Protein AF-A0A7S0Q3L4-F1 (afdb_monomer)

pLDDT: mean 72.99, std 25.2, range [32.41, 98.19]

Radius of gyration: 62.33 Å; Cα contacts (8 Å, |Δi|>4): 69; chains: 1; bounding box: 123×89×172 Å

Secondary structure (DSSP, 8-state):
--PPPPP---------------------S-----------------STTSPPPP-S-SHHHHSPP-SSSHHHHHSGGGT----S-PPPGGG--HHHHHHHHHHHHHHHHHHHHHHHHHHHHHHHHHHHHHHHHHHHHHHHHHHHHHHHHHHHHHHHHHHHHHHHHHHHHHHHHHHHHHHHHHHHHHHHHHHHHHHHHHHHHHHHHTSSSS-SSS-------TT--------GGGSSSSSSSS-----------------

Mean predicted aligned error: 20.32 Å

Nearest PDB structures (foldseek):
  6asb-assembly4_L  TM=9.785E-01  e=4.493E-04  Homo sapiens
  6asb-assembly2_F  TM=9.662E-01  e=6.293E-04  Homo sapiens
  4o64-assembly2_B  TM=9.231E-01  e=5.141E-04  Homo sapiens
  6asb-assembly1_C  TM=9.892E-01  e=1.009E-03  Homo sapiens
  4bbq-assembly2_B  TM=9.170E-01  e=3.883E-03  Homo sapiens

Structure (mmCIF, N/CA/C/O backbone):
data_AF-A0A7S0Q3L4-F1
#
_entry.id   AF-A0A7S0Q3L4-F1
#
loop_
_atom_site.group_PDB
_atom_site.id
_atom_site.type_symbol
_atom_site.label_atom_id
_atom_site.label_alt_id
_atom_site.label_comp_id
_atom_site.label_asym_id
_atom_site.label_entity_id
_atom_site.label_seq_id
_atom_site.pdbx_PDB_ins_code
_atom_site.Cartn_x
_atom_site.Cartn_y
_atom_site.Cartn_z
_atom_site.occupancy
_atom_site.B_iso_or_equiv
_atom_site.auth_seq_id
_atom_site.auth_comp_id
_atom_site.auth_asym_id
_atom_site.auth_atom_id
_atom_site.pdbx_PDB_model_num
ATOM 1 N N . GLY A 1 1 ? -21.975 -44.395 89.171 1.00 43.19 1 GLY A N 1
ATOM 2 C CA . GLY A 1 1 ? -21.219 -44.922 88.028 1.00 43.19 1 GLY A CA 1
ATOM 3 C C . GLY A 1 1 ? -22.117 -44.955 86.819 1.00 43.19 1 GLY A C 1
ATOM 4 O O . GLY A 1 1 ? -23.129 -45.634 86.879 1.00 43.19 1 GLY A O 1
ATOM 5 N N . GLN A 1 2 ? -21.770 -44.173 85.801 1.00 41.59 2 GLN A N 1
ATOM 6 C CA . GLN A 1 2 ? -21.822 -44.507 84.373 1.00 41.59 2 GLN A CA 1
ATOM 7 C C . GLN A 1 2 ? -21.308 -43.269 83.630 1.00 41.59 2 GLN A C 1
ATOM 9 O O . GLN A 1 2 ? -21.998 -42.262 83.495 1.00 41.59 2 GLN A O 1
ATOM 14 N N . GLU A 1 3 ? -20.027 -43.334 83.280 1.00 37.12 3 GLU A N 1
ATOM 15 C CA . GLU A 1 3 ? -19.305 -42.349 82.483 1.00 37.12 3 GLU A CA 1
ATOM 16 C C . GLU A 1 3 ? -19.564 -42.604 80.992 1.00 37.12 3 GLU A C 1
ATOM 18 O O . GLU A 1 3 ? -19.673 -43.749 80.549 1.00 37.12 3 GLU A O 1
ATOM 23 N N . PHE A 1 4 ? -19.671 -41.524 80.220 1.00 38.81 4 PHE A N 1
ATOM 24 C CA . PHE A 1 4 ? -19.794 -41.542 78.763 1.00 38.81 4 PHE A CA 1
ATOM 25 C C . PHE A 1 4 ? -18.450 -41.895 78.103 1.00 38.81 4 PHE A C 1
ATOM 27 O O . PHE A 1 4 ? -17.447 -41.273 78.458 1.00 38.81 4 PHE A O 1
ATOM 34 N N . PRO A 1 5 ? -18.404 -42.772 77.080 1.00 52.81 5 PRO A N 1
ATOM 35 C CA . PRO A 1 5 ? -17.231 -42.895 76.234 1.00 52.81 5 PRO A CA 1
ATOM 36 C C . PRO A 1 5 ? -17.320 -42.043 74.959 1.00 52.81 5 PRO A C 1
ATOM 38 O O . PRO A 1 5 ? -18.365 -41.836 74.342 1.00 52.81 5 PRO A O 1
ATOM 41 N N . VAL A 1 6 ? -16.130 -41.561 74.626 1.00 42.00 6 VAL A N 1
ATOM 42 C CA . VAL A 1 6 ? -15.699 -40.559 73.655 1.00 42.00 6 VAL A CA 1
ATOM 43 C C . VAL A 1 6 ? -15.847 -41.019 72.194 1.00 42.00 6 VAL A C 1
ATOM 45 O O . VAL A 1 6 ? -15.845 -42.207 71.879 1.00 42.00 6 VAL A O 1
ATOM 48 N N . LEU A 1 7 ? -15.940 -40.029 71.303 1.00 44.84 7 LEU A N 1
ATOM 49 C CA . LEU A 1 7 ? -15.969 -40.113 69.840 1.00 44.84 7 LEU A CA 1
ATOM 50 C C . LEU A 1 7 ? -14.880 -41.030 69.249 1.00 44.84 7 LEU A C 1
ATOM 52 O O . LEU A 1 7 ? -13.715 -40.931 69.625 1.00 44.84 7 LEU A O 1
ATOM 56 N N . SER A 1 8 ? -15.234 -41.815 68.224 1.00 41.84 8 SER A N 1
ATOM 57 C CA . SER A 1 8 ? -14.263 -42.381 67.277 1.00 41.84 8 SER A CA 1
ATOM 58 C C . SER A 1 8 ? -14.582 -41.959 65.840 1.00 41.84 8 SER A C 1
ATOM 60 O O . SER A 1 8 ? -15.707 -42.057 65.343 1.00 41.84 8 SER A O 1
ATOM 62 N N . GLU A 1 9 ? -13.556 -41.414 65.192 1.00 40.50 9 GLU A N 1
ATOM 63 C CA . GLU A 1 9 ? -13.544 -40.857 63.846 1.00 40.50 9 GLU A CA 1
ATOM 64 C C . GLU A 1 9 ? -13.847 -41.926 62.784 1.00 40.50 9 GLU A C 1
ATOM 66 O O . GLU A 1 9 ? -13.060 -42.848 62.565 1.00 40.50 9 GLU A O 1
ATOM 71 N N . ARG A 1 10 ? -14.936 -41.775 62.018 1.00 39.22 10 ARG A N 1
ATOM 72 C CA . ARG A 1 10 ? -15.080 -42.508 60.748 1.00 39.22 10 ARG A CA 1
ATOM 73 C C . ARG A 1 10 ? -14.316 -41.783 59.645 1.00 39.22 10 ARG A C 1
ATOM 75 O O . ARG A 1 10 ? -14.885 -40.991 58.893 1.00 39.22 10 ARG A O 1
ATOM 82 N N . ARG A 1 11 ? -13.026 -42.102 59.513 1.00 40.56 11 ARG A N 1
ATOM 83 C CA . ARG A 1 11 ? -12.261 -41.858 58.281 1.00 40.56 11 ARG A CA 1
ATOM 84 C C . ARG A 1 11 ? -12.924 -42.638 57.144 1.00 40.56 11 ARG A C 1
ATOM 86 O O . ARG A 1 11 ? -12.884 -43.863 57.125 1.00 40.56 11 ARG A O 1
ATOM 93 N N . ARG A 1 12 ? -13.549 -41.939 56.193 1.00 42.62 12 ARG A N 1
ATOM 94 C CA . ARG A 1 12 ? -13.927 -42.547 54.910 1.00 42.62 12 ARG A CA 1
ATOM 95 C C . ARG A 1 12 ? -12.638 -42.798 54.136 1.00 42.62 12 ARG A C 1
ATOM 97 O O . ARG A 1 12 ? -11.987 -41.853 53.697 1.00 42.62 12 ARG A O 1
ATOM 104 N N . THR A 1 13 ? -12.251 -44.060 54.023 1.00 39.53 13 THR A N 1
ATOM 105 C CA . THR A 1 13 ? -11.166 -44.490 53.146 1.00 39.53 13 THR A CA 1
ATOM 106 C C . THR A 1 13 ? -11.533 -44.155 51.700 1.00 39.53 13 THR A C 1
ATOM 108 O O . THR A 1 13 ? -12.654 -44.374 51.240 1.00 39.53 13 THR A O 1
ATOM 111 N N . ARG A 1 14 ? -10.586 -43.533 51.000 1.00 39.81 14 ARG A N 1
ATOM 112 C CA . ARG A 1 14 ? -10.679 -43.141 49.594 1.00 39.81 14 ARG A CA 1
ATOM 113 C C . ARG A 1 14 ? -10.510 -44.423 48.774 1.00 39.81 14 ARG A C 1
ATOM 115 O O . ARG A 1 14 ? -9.430 -45.003 48.785 1.00 39.81 14 ARG A O 1
ATOM 122 N N . THR A 1 15 ? -11.563 -44.901 48.118 1.00 42.78 15 THR A N 1
ATOM 123 C CA . THR A 1 15 ? -11.442 -45.998 47.147 1.00 42.78 15 THR A CA 1
ATOM 124 C C . THR A 1 15 ? -10.508 -45.549 46.018 1.00 42.78 15 THR A C 1
ATOM 126 O O . THR A 1 15 ? -10.735 -44.462 45.473 1.00 42.78 15 THR A O 1
ATOM 129 N N . PRO A 1 16 ? -9.459 -46.311 45.666 1.00 41.59 16 PRO A N 1
ATOM 130 C CA . PRO A 1 16 ? -8.574 -45.934 44.576 1.00 41.59 16 PRO A CA 1
ATOM 131 C C . PRO A 1 16 ? -9.328 -46.062 43.249 1.00 41.59 16 PRO A C 1
ATOM 133 O O . PRO A 1 16 ? -9.969 -47.075 42.973 1.00 41.59 16 PRO A O 1
ATOM 136 N N . VAL A 1 17 ? -9.276 -45.003 42.444 1.00 37.72 17 VAL A N 1
ATOM 137 C CA . VAL A 1 17 ? -9.747 -45.023 41.058 1.00 37.72 17 VAL A CA 1
ATOM 138 C C . VAL A 1 17 ? -8.788 -45.925 40.287 1.00 37.72 17 VAL A C 1
ATOM 140 O O . VAL A 1 17 ? -7.598 -45.635 40.205 1.00 37.72 17 VAL A O 1
ATOM 143 N N . ARG A 1 18 ? -9.306 -47.042 39.776 1.00 33.06 18 ARG A N 1
ATOM 144 C CA . ARG A 1 18 ? -8.611 -47.938 38.851 1.00 33.06 18 ARG A CA 1
ATOM 145 C C . ARG A 1 18 ? -8.327 -47.152 37.568 1.00 33.06 18 ARG A C 1
ATOM 147 O O . ARG A 1 18 ? -9.258 -46.828 36.838 1.00 33.06 18 ARG A O 1
ATOM 154 N N . TYR A 1 19 ? -7.066 -46.797 37.339 1.00 41.03 19 TYR A N 1
ATOM 155 C CA . TYR A 1 19 ? -6.594 -46.408 36.014 1.00 41.03 19 TYR A CA 1
ATOM 156 C C . TYR A 1 19 ? -6.538 -47.693 35.186 1.00 41.03 19 TYR A C 1
ATOM 158 O O . TYR A 1 19 ? -5.727 -48.568 35.472 1.00 41.03 19 TYR A O 1
ATOM 166 N N . GLU A 1 20 ? -7.443 -47.847 34.223 1.00 48.00 20 GLU A N 1
ATOM 167 C CA . GLU A 1 20 ? -7.170 -48.729 33.090 1.00 48.00 20 GLU A CA 1
ATOM 168 C C . GLU A 1 20 ? -6.252 -47.947 32.151 1.00 48.00 20 GLU A C 1
ATOM 170 O O . GLU A 1 20 ? -6.630 -46.901 31.622 1.00 48.00 20 GLU A O 1
ATOM 175 N N . GLU A 1 21 ? -5.005 -48.401 32.048 1.00 42.16 21 GLU A N 1
ATOM 176 C CA . GLU A 1 21 ? -4.063 -47.952 31.029 1.00 42.16 21 GLU A CA 1
ATOM 177 C C . GLU A 1 21 ? -4.598 -48.406 29.670 1.00 42.16 21 GLU A C 1
ATOM 179 O O . GLU A 1 21 ? -4.640 -49.595 29.369 1.00 42.16 21 GLU A O 1
ATOM 184 N N . CYS A 1 22 ? -5.061 -47.453 28.865 1.00 35.03 22 CYS A N 1
ATOM 185 C CA . CYS A 1 22 ? -5.360 -47.700 27.464 1.00 35.03 22 CYS A CA 1
ATOM 186 C C . CYS A 1 22 ? -4.040 -47.616 26.692 1.00 35.03 22 CYS A C 1
ATOM 188 O O . CYS A 1 22 ? -3.458 -46.533 26.586 1.00 35.03 22 CYS A O 1
ATOM 190 N N . GLU A 1 23 ? -3.575 -48.752 26.179 1.00 43.66 23 GLU A N 1
ATOM 191 C CA . GLU A 1 23 ? -2.503 -48.817 25.188 1.00 43.66 23 GLU A CA 1
ATOM 192 C C . GLU A 1 23 ? -2.874 -47.960 23.967 1.00 43.66 23 GLU A C 1
ATOM 194 O O . GLU A 1 23 ? -4.022 -47.930 23.514 1.00 43.66 23 GLU A O 1
ATOM 199 N N . VAL A 1 24 ? -1.903 -47.186 23.488 1.00 38.38 24 VAL A N 1
ATOM 200 C CA . VAL A 1 24 ? -2.061 -46.251 22.373 1.00 38.38 24 VAL A CA 1
ATOM 201 C C . VAL A 1 24 ? -1.723 -47.003 21.089 1.00 38.38 24 VAL A C 1
ATOM 203 O O . VAL A 1 24 ? -0.558 -47.083 20.714 1.00 38.38 24 VAL A O 1
ATOM 206 N N . ASP A 1 25 ? -2.728 -47.568 20.423 1.00 42.75 25 ASP A N 1
ATOM 207 C CA . ASP A 1 25 ? -2.575 -48.011 19.036 1.00 42.75 25 ASP A CA 1
ATOM 208 C C . ASP A 1 25 ? -2.646 -46.794 18.095 1.00 42.75 25 ASP A C 1
ATOM 210 O O . ASP A 1 25 ? -3.544 -45.950 18.193 1.00 42.75 25 ASP A O 1
ATOM 214 N N . GLU A 1 26 ? -1.653 -46.683 17.208 1.00 50.44 26 GLU A N 1
ATOM 215 C CA . GLU A 1 26 ? -1.482 -45.606 16.223 1.00 50.44 26 GLU A CA 1
ATOM 216 C C . GLU A 1 26 ? -2.724 -45.398 15.331 1.00 50.44 26 GLU A C 1
ATOM 218 O O . GLU A 1 26 ? -3.273 -46.368 14.803 1.00 50.44 26 GLU A O 1
ATOM 223 N N . PRO A 1 27 ? -3.156 -44.147 15.070 1.00 49.06 27 PRO A N 1
ATOM 224 C CA . PRO A 1 27 ? -4.275 -43.908 14.170 1.00 49.06 27 PRO A CA 1
ATOM 225 C C . PRO A 1 27 ? -3.840 -43.807 12.696 1.00 49.06 27 PRO A C 1
ATOM 227 O O . PRO A 1 27 ? -3.196 -42.845 12.275 1.00 49.06 27 PRO A O 1
ATOM 230 N N . ASP A 1 28 ? -4.313 -44.771 11.904 1.00 43.69 28 ASP A N 1
ATOM 231 C CA . ASP A 1 28 ? -4.326 -44.787 10.437 1.00 43.69 28 ASP A CA 1
ATOM 232 C C . ASP A 1 28 ? -5.149 -43.608 9.859 1.00 43.69 28 ASP A C 1
ATOM 234 O O . ASP A 1 28 ? -6.327 -43.397 10.173 1.00 43.69 28 ASP A O 1
ATOM 238 N N . LEU A 1 29 ? -4.503 -42.801 9.012 1.00 53.22 29 LEU A N 1
ATOM 239 C CA . LEU A 1 29 ? -4.994 -41.535 8.462 1.00 53.22 29 LEU A CA 1
ATOM 240 C C . LEU A 1 29 ? -5.834 -41.718 7.190 1.00 53.22 29 LEU A C 1
ATOM 242 O O . LEU A 1 29 ? -5.484 -41.168 6.148 1.00 53.22 29 LEU A O 1
ATOM 246 N N . THR A 1 30 ? -6.975 -42.411 7.232 1.00 55.59 30 THR A N 1
ATOM 247 C CA . THR A 1 30 ? -7.854 -42.473 6.043 1.00 55.59 30 THR A CA 1
ATOM 248 C C . THR A 1 30 ? -9.355 -42.617 6.325 1.00 55.59 30 THR A C 1
ATOM 250 O O . THR A 1 30 ? -10.000 -43.502 5.779 1.00 55.59 30 THR A O 1
ATOM 253 N N . PHE A 1 31 ? -10.010 -41.704 7.064 1.00 46.25 31 PHE A N 1
ATOM 254 C CA . PHE A 1 31 ? -11.465 -41.544 6.855 1.00 46.25 31 PHE A CA 1
ATOM 255 C C . PHE A 1 31 ? -12.078 -40.210 7.314 1.00 46.25 31 PHE A C 1
ATOM 257 O O . PHE A 1 31 ? -12.309 -39.947 8.493 1.00 46.25 31 PHE A O 1
ATOM 264 N N . LEU A 1 32 ? -12.453 -39.384 6.334 1.00 59.28 32 LEU A N 1
ATOM 265 C CA . LEU A 1 32 ? -13.297 -38.201 6.500 1.00 59.28 32 LEU A CA 1
ATOM 266 C C . LEU A 1 32 ? -14.763 -38.598 6.752 1.00 59.28 32 LEU A C 1
ATOM 268 O O . LEU A 1 32 ? -15.548 -38.729 5.814 1.00 59.28 32 LEU A O 1
ATOM 272 N N . LYS A 1 33 ? -15.179 -38.669 8.021 1.00 47.56 33 LYS A N 1
ATOM 273 C CA . LYS A 1 33 ? -16.571 -38.395 8.429 1.00 47.56 33 LYS A CA 1
ATOM 274 C C . LYS A 1 33 ? -16.575 -37.537 9.691 1.00 47.56 33 LYS A C 1
ATOM 276 O O . LYS A 1 33 ? -16.139 -37.963 10.751 1.00 47.56 33 LYS A O 1
ATOM 281 N N . LYS A 1 34 ? -17.076 -36.303 9.562 1.00 43.16 34 LYS A N 1
ATOM 282 C CA . LYS A 1 34 ? -17.213 -35.319 10.649 1.00 43.16 34 LYS A CA 1
ATOM 283 C C . LYS A 1 34 ? -17.980 -35.930 11.833 1.00 43.16 34 LYS A C 1
ATOM 285 O O . LYS A 1 34 ? -19.172 -36.207 11.664 1.00 43.16 34 LYS A O 1
ATOM 290 N N . PRO A 1 35 ? -17.400 -36.058 13.038 1.00 45.56 35 PRO A N 1
ATOM 291 C CA . PRO A 1 35 ? -18.213 -36.343 14.201 1.00 45.56 35 PRO A CA 1
ATOM 292 C C . PRO A 1 35 ? -18.926 -35.045 14.610 1.00 45.56 35 PRO A C 1
ATOM 294 O O . PRO A 1 35 ? -18.300 -34.025 14.905 1.00 45.56 35 PRO A O 1
ATOM 297 N N . ARG A 1 36 ? -20.267 -35.068 14.603 1.00 55.97 36 ARG A N 1
ATOM 298 C CA . ARG A 1 36 ? -21.113 -34.046 15.240 1.00 55.97 36 ARG A CA 1
ATOM 299 C C . ARG A 1 36 ? -20.867 -34.109 16.745 1.00 55.97 36 ARG A C 1
ATOM 301 O O . ARG A 1 36 ? -21.625 -34.733 17.478 1.00 55.97 36 ARG A O 1
ATOM 308 N N . GLN A 1 37 ? -19.798 -33.479 17.212 1.00 56.84 37 GLN A N 1
ATOM 309 C CA . GLN A 1 37 ? -19.521 -33.375 18.633 1.00 56.84 37 GLN A CA 1
ATOM 310 C C . GLN A 1 37 ? -20.172 -32.109 19.164 1.00 56.84 37 GLN A C 1
ATOM 312 O O . GLN A 1 37 ? -19.601 -31.022 19.208 1.00 56.84 37 GLN A O 1
ATOM 317 N N . HIS A 1 38 ? -21.392 -32.311 19.647 1.00 53.56 38 HIS A N 1
ATOM 318 C CA . HIS A 1 38 ? -21.825 -31.723 20.901 1.00 53.56 38 HIS A CA 1
ATOM 319 C C . HIS A 1 38 ? -20.812 -32.087 22.006 1.00 53.56 38 HIS A C 1
ATOM 321 O O . HIS A 1 38 ? -21.064 -32.921 22.867 1.00 53.56 38 HIS A O 1
ATOM 327 N N . CYS A 1 39 ? -19.635 -31.472 21.963 1.00 46.91 39 CYS A N 1
ATOM 328 C CA . CYS A 1 39 ? -18.739 -31.380 23.095 1.00 46.91 39 CYS A CA 1
ATOM 329 C C . CYS A 1 39 ? -19.168 -30.119 23.841 1.00 46.91 39 CYS A C 1
ATOM 331 O O . CYS A 1 39 ? -18.773 -28.998 23.512 1.00 46.91 39 CYS A O 1
ATOM 333 N N . LYS A 1 40 ? -20.052 -30.292 24.829 1.00 39.06 40 LYS A N 1
ATOM 334 C CA . LYS A 1 40 ? -20.133 -29.343 25.939 1.00 39.06 40 LYS A CA 1
ATOM 335 C C . LYS A 1 40 ? -18.722 -29.277 26.516 1.00 39.06 40 LYS A C 1
AT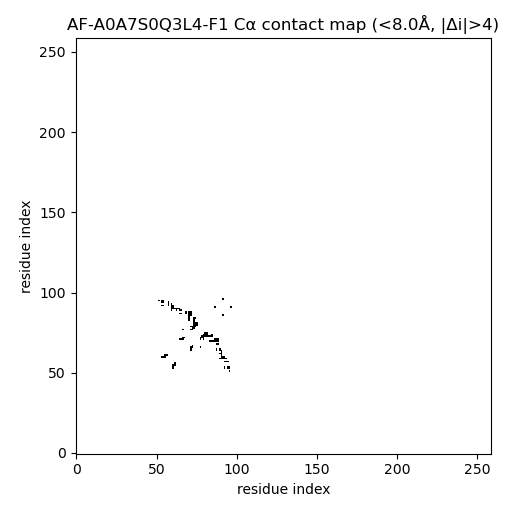OM 337 O O . LYS A 1 40 ? -18.320 -30.188 27.229 1.00 39.06 40 LYS A O 1
ATOM 342 N N . LYS A 1 41 ? -17.971 -28.223 26.187 1.00 38.66 41 LYS A N 1
ATOM 343 C CA . LYS A 1 41 ? -16.759 -27.842 26.914 1.00 38.66 41 LYS A CA 1
ATOM 344 C C . LYS A 1 41 ? -17.154 -27.580 28.367 1.00 38.66 41 LYS A C 1
ATOM 346 O O . LYS A 1 41 ? -17.448 -26.454 28.754 1.00 38.66 41 LYS A O 1
ATOM 351 N N . SER A 1 42 ? -17.175 -28.625 29.182 1.00 47.28 42 SER A N 1
ATOM 352 C CA . SER A 1 42 ? -17.037 -28.535 30.628 1.00 47.28 42 SER A CA 1
ATOM 353 C C . SER A 1 42 ? -15.566 -28.251 30.926 1.00 47.28 42 SER A C 1
ATOM 355 O O . SER A 1 42 ? -14.817 -29.132 31.326 1.00 47.28 42 SER A O 1
ATOM 357 N N . ALA A 1 43 ? -15.139 -27.023 30.643 1.00 49.69 43 ALA A N 1
ATOM 358 C CA . ALA A 1 43 ? -13.801 -26.529 30.949 1.00 49.69 43 ALA A CA 1
ATOM 359 C C . ALA A 1 43 ? -13.873 -25.025 31.234 1.00 49.69 43 ALA A C 1
ATOM 361 O O . ALA A 1 43 ? -13.323 -24.204 30.513 1.00 49.69 43 ALA A O 1
ATOM 362 N N . ALA A 1 44 ? -14.652 -24.690 32.259 1.00 42.69 44 ALA A N 1
ATOM 363 C CA . ALA A 1 44 ? -14.529 -23.484 33.069 1.00 42.69 44 ALA A CA 1
ATOM 364 C C . ALA A 1 44 ? -15.485 -23.650 34.256 1.00 42.69 44 ALA A C 1
ATOM 366 O O . ALA A 1 44 ? -16.497 -22.963 34.370 1.00 42.69 44 ALA A O 1
ATOM 367 N N . ALA A 1 45 ? -15.188 -24.602 35.143 1.00 47.97 45 ALA A N 1
ATOM 368 C CA . ALA A 1 45 ? -15.667 -24.499 36.514 1.00 47.97 45 ALA A CA 1
ATOM 369 C C . ALA A 1 45 ? -14.868 -23.371 37.183 1.00 47.97 45 ALA A C 1
ATOM 371 O O . ALA A 1 45 ? -13.995 -23.612 38.009 1.00 47.97 45 ALA A O 1
ATOM 372 N N . THR A 1 46 ? -15.115 -22.128 36.765 1.00 47.75 46 THR A N 1
ATOM 373 C CA . THR A 1 46 ? -14.829 -20.998 37.637 1.00 47.75 46 THR A CA 1
ATOM 374 C C . THR A 1 46 ? -15.753 -21.150 38.839 1.00 47.75 46 THR A C 1
ATOM 376 O O . THR A 1 46 ? -16.888 -21.618 38.714 1.00 47.75 46 THR A O 1
ATOM 379 N N . ASP A 1 47 ? -15.266 -20.783 40.015 1.00 54.25 47 ASP A N 1
ATOM 380 C CA . ASP A 1 47 ? -15.960 -20.780 41.307 1.00 54.25 47 ASP A CA 1
ATOM 381 C C . ASP A 1 47 ? -17.177 -19.814 41.352 1.00 54.25 47 ASP A C 1
ATOM 383 O O . ASP A 1 47 ? -17.507 -19.204 42.360 1.00 54.25 47 ASP A O 1
ATOM 387 N N . ASN A 1 48 ? -17.894 -19.650 40.240 1.00 57.09 48 ASN A N 1
ATOM 388 C CA . ASN A 1 48 ? -19.021 -18.737 40.069 1.00 57.09 48 ASN A CA 1
ATOM 389 C C . ASN A 1 48 ? -20.352 -19.316 40.583 1.00 57.09 48 ASN A C 1
ATOM 391 O O . ASN A 1 48 ? -21.396 -18.679 40.450 1.00 57.09 48 ASN A O 1
ATOM 395 N N . GLY A 1 49 ? -20.343 -20.528 41.147 1.00 56.50 49 GLY A N 1
ATOM 396 C CA . GLY A 1 49 ? -21.550 -21.232 41.591 1.00 56.50 49 GLY A CA 1
ATOM 397 C C . GLY A 1 49 ? -21.830 -21.162 43.092 1.00 56.50 49 GLY A C 1
ATOM 398 O O . GLY A 1 49 ? -22.949 -21.465 43.518 1.00 56.50 49 GLY A O 1
ATOM 399 N N . ARG A 1 50 ? -20.852 -20.777 43.923 1.00 73.75 50 ARG A N 1
ATOM 400 C CA . ARG A 1 50 ? -21.058 -20.692 45.374 1.00 73.75 50 ARG A CA 1
ATOM 401 C C . ARG A 1 50 ? -21.765 -19.382 45.707 1.00 73.75 50 ARG A C 1
ATOM 403 O O . ARG A 1 50 ? -21.222 -18.293 45.536 1.00 73.75 50 ARG A O 1
ATOM 410 N N . LYS A 1 51 ? -23.013 -19.481 46.182 1.00 74.94 51 LYS A N 1
ATOM 411 C CA . LYS A 1 51 ? -23.746 -18.328 46.725 1.00 74.94 51 LYS A CA 1
ATOM 412 C C . LYS A 1 51 ? -22.907 -17.706 47.835 1.00 74.94 51 LYS A C 1
ATOM 414 O O . LYS A 1 51 ? -22.550 -18.394 48.788 1.00 74.94 51 LYS A O 1
ATOM 419 N N . ARG A 1 52 ? -22.616 -16.411 47.712 1.00 83.19 52 ARG A N 1
ATOM 420 C CA . ARG A 1 52 ? -21.848 -15.700 48.733 1.00 83.19 52 ARG A CA 1
ATOM 421 C C . ARG A 1 52 ? -22.601 -15.691 50.045 1.00 83.19 52 ARG A C 1
ATOM 423 O O . ARG A 1 52 ? -23.795 -15.379 50.086 1.00 83.19 52 ARG A O 1
ATOM 430 N N . MET A 1 53 ? -21.882 -16.041 51.098 1.00 87.75 53 MET A N 1
ATOM 431 C CA . MET A 1 53 ? -22.409 -16.020 52.448 1.00 87.75 53 MET A CA 1
ATOM 432 C C . MET A 1 53 ? -22.448 -14.589 52.963 1.00 87.75 53 MET A C 1
ATOM 434 O O . MET A 1 53 ? -21.597 -13.767 52.643 1.00 87.75 53 MET A O 1
ATOM 438 N N . ARG A 1 54 ? -23.471 -14.283 53.757 1.00 89.12 54 ARG A N 1
ATOM 439 C CA . ARG A 1 54 ? -23.568 -12.997 54.452 1.00 89.12 54 ARG A CA 1
ATOM 440 C C . ARG A 1 54 ? -22.466 -12.923 55.506 1.00 89.12 54 ARG A C 1
ATOM 442 O O . ARG A 1 54 ? -22.150 -13.948 56.096 1.00 89.12 54 ARG A O 1
ATOM 449 N N . CYS A 1 55 ? -21.968 -11.722 55.795 1.00 91.94 55 CYS A N 1
ATOM 450 C CA . CYS A 1 55 ? -20.900 -11.542 56.783 1.00 91.94 55 CYS A CA 1
ATOM 451 C C . CYS A 1 55 ? -21.306 -11.932 58.213 1.00 91.94 55 CYS A C 1
ATOM 453 O O . CYS A 1 55 ? -20.450 -12.261 59.014 1.00 91.94 55 CYS A O 1
ATOM 455 N N . GLY A 1 56 ? -22.600 -11.886 58.555 1.00 89.69 56 GLY A N 1
ATOM 456 C CA . GLY A 1 56 ? -23.089 -12.231 59.897 1.00 89.69 56 GLY A CA 1
ATOM 457 C C . GLY A 1 56 ? -22.826 -11.172 60.976 1.00 89.69 56 GLY A C 1
ATOM 458 O O . GLY A 1 56 ? -23.507 -11.187 61.990 1.00 89.69 56 GLY A O 1
ATOM 459 N N . GLU A 1 57 ? -21.932 -10.213 60.735 1.00 93.38 57 GLU A N 1
ATOM 460 C CA . GLU A 1 57 ? -21.478 -9.253 61.752 1.00 93.38 57 GLU A CA 1
ATOM 461 C C . GLU A 1 57 ? -22.070 -7.841 61.589 1.00 93.38 57 GLU A C 1
ATOM 463 O O . GLU A 1 57 ? -22.220 -7.118 62.572 1.00 93.38 57 GLU A O 1
ATOM 468 N N . CYS A 1 58 ? -22.464 -7.432 60.373 1.00 92.19 58 CYS A N 1
ATOM 469 C CA . CYS A 1 58 ? -22.966 -6.070 60.150 1.00 92.19 58 CYS A CA 1
ATOM 470 C C . CYS A 1 58 ? -24.342 -5.817 60.797 1.00 92.19 58 CYS A C 1
ATOM 472 O O . CYS A 1 58 ? -25.144 -6.741 60.982 1.00 92.19 58 CYS A O 1
ATOM 474 N N . ALA A 1 59 ? -24.660 -4.546 61.077 1.00 92.44 59 ALA A N 1
ATOM 475 C CA . ALA A 1 59 ? -25.918 -4.139 61.718 1.00 92.44 59 ALA A CA 1
ATOM 476 C C . ALA A 1 59 ? -27.152 -4.677 60.972 1.00 92.44 59 ALA A C 1
ATOM 478 O O . ALA A 1 59 ? -28.077 -5.221 61.576 1.00 92.44 59 ALA A O 1
ATOM 479 N N . SER A 1 60 ? -27.120 -4.636 59.639 1.00 93.00 60 SER A N 1
ATOM 480 C CA . SER A 1 60 ? -28.169 -5.194 58.782 1.00 93.00 60 SER A CA 1
ATOM 481 C C . SER A 1 60 ? -28.278 -6.732 58.849 1.00 93.00 60 SER A C 1
ATOM 483 O O . SER A 1 60 ? -29.350 -7.296 58.619 1.00 93.00 60 SER A O 1
ATOM 485 N N . CYS A 1 61 ? -27.204 -7.463 59.163 1.00 93.12 61 CYS A N 1
ATOM 486 C CA . CYS A 1 61 ? -27.263 -8.913 59.384 1.00 93.12 61 CYS A CA 1
ATOM 487 C C . CYS A 1 61 ? -27.873 -9.264 60.743 1.00 93.12 61 CYS A C 1
ATOM 489 O O . CYS A 1 61 ? -28.698 -10.182 60.796 1.00 93.12 61 CYS A O 1
ATOM 491 N N . ASN A 1 62 ? -27.543 -8.502 61.784 1.00 91.50 62 ASN A N 1
ATOM 492 C CA . ASN A 1 62 ? -28.039 -8.714 63.145 1.00 91.50 62 ASN A CA 1
ATOM 493 C C . ASN A 1 62 ? -29.449 -8.148 63.386 1.00 91.50 62 ASN A C 1
ATOM 495 O O . ASN A 1 62 ? -30.134 -8.569 64.315 1.00 91.50 62 ASN A O 1
ATOM 499 N N . ALA A 1 63 ? -29.933 -7.252 62.522 1.00 91.06 63 ALA A N 1
ATOM 500 C CA . ALA A 1 63 ? -31.283 -6.708 62.608 1.00 91.06 63 ALA A CA 1
ATOM 501 C C . ALA A 1 63 ? -32.374 -7.791 62.495 1.00 91.06 63 ALA A C 1
ATOM 503 O O . ALA A 1 63 ? -32.278 -8.735 61.706 1.00 91.06 63 ALA A O 1
ATOM 504 N N . ALA A 1 64 ? -33.468 -7.617 63.239 1.00 92.31 64 ALA A N 1
ATOM 505 C CA . ALA A 1 64 ? -34.641 -8.478 63.139 1.00 92.31 64 ALA A CA 1
ATOM 506 C C . ALA A 1 64 ? -35.397 -8.278 61.808 1.00 92.31 64 ALA A C 1
ATOM 508 O O . ALA A 1 64 ? -35.315 -7.238 61.147 1.00 92.31 64 ALA A O 1
ATOM 509 N N . ASN A 1 65 ? -36.175 -9.284 61.400 1.00 93.12 65 ASN A N 1
ATOM 510 C CA . ASN A 1 65 ? -37.067 -9.147 60.247 1.00 93.12 65 ASN A CA 1
ATOM 511 C C . ASN A 1 65 ? -38.157 -8.109 60.557 1.00 93.12 65 ASN A C 1
ATOM 513 O O . ASN A 1 65 ? -38.809 -8.188 61.592 1.00 93.12 65 ASN A O 1
ATOM 517 N N . CYS A 1 66 ? -38.387 -7.153 59.653 1.00 93.75 66 CYS A N 1
ATOM 518 C CA . CYS A 1 66 ? -39.262 -6.012 59.936 1.00 93.75 66 CYS A CA 1
ATOM 519 C C . CYS A 1 66 ? -40.767 -6.326 59.872 1.00 93.75 66 CYS A C 1
ATOM 521 O O . CYS A 1 66 ? -41.567 -5.479 60.258 1.00 93.75 66 CYS A O 1
ATOM 523 N N . GLY A 1 67 ? -41.163 -7.471 59.300 1.00 91.94 67 GLY A N 1
ATOM 524 C CA . GLY A 1 67 ? -42.561 -7.908 59.152 1.00 91.94 67 GLY A CA 1
ATOM 525 C C . GLY A 1 67 ? -43.411 -7.110 58.149 1.00 91.94 67 GLY A C 1
ATOM 526 O O . GLY A 1 67 ? -44.492 -7.549 57.779 1.00 91.94 67 GLY A O 1
ATOM 527 N N . LYS A 1 68 ? -42.933 -5.949 57.676 1.00 95.06 68 LYS A N 1
ATOM 528 C CA . LYS A 1 68 ? -43.726 -5.004 56.865 1.00 95.06 68 LYS A CA 1
ATOM 529 C C . LYS A 1 68 ? -43.339 -4.957 55.380 1.00 95.06 68 LYS A C 1
ATOM 531 O O . LYS A 1 68 ? -44.185 -4.618 54.557 1.00 95.06 68 LYS A O 1
ATOM 536 N N . CYS A 1 69 ? -42.093 -5.284 55.023 1.00 95.50 69 CYS A N 1
ATOM 537 C CA . CYS A 1 69 ? -41.631 -5.245 53.626 1.00 95.50 69 CYS A CA 1
ATOM 538 C C . CYS A 1 69 ? -42.173 -6.417 52.790 1.00 95.50 69 CYS A C 1
ATOM 540 O O . CYS A 1 69 ? -42.577 -7.441 53.348 1.00 95.50 69 CYS A O 1
ATOM 542 N N . LYS A 1 70 ? -42.127 -6.299 51.454 1.00 95.06 70 LYS A N 1
ATOM 543 C CA . LYS A 1 70 ? -42.613 -7.333 50.516 1.00 95.06 70 LYS A CA 1
ATOM 544 C C . LYS A 1 70 ? -41.968 -8.699 50.772 1.00 95.06 70 LYS A C 1
ATOM 546 O O . LYS A 1 70 ? -42.660 -9.709 50.773 1.00 95.06 70 LYS A O 1
ATOM 551 N N . PHE A 1 71 ? -40.664 -8.725 51.048 1.00 96.06 71 PHE A N 1
ATOM 552 C CA . PHE A 1 71 ? -39.946 -9.974 51.318 1.00 96.06 71 PHE A CA 1
ATOM 553 C C . PHE A 1 71 ? -40.288 -10.575 52.681 1.00 96.06 71 PHE A C 1
ATOM 555 O O . PHE A 1 71 ? -40.356 -11.789 52.796 1.00 96.06 71 PHE A O 1
ATOM 562 N N . CYS A 1 72 ? -40.548 -9.756 53.707 1.00 95.19 72 CYS A N 1
ATOM 563 C CA . CYS A 1 72 ? -41.013 -10.274 54.995 1.00 95.19 72 CYS A CA 1
ATOM 564 C C . CYS A 1 72 ? -42.433 -10.823 54.905 1.00 95.19 72 CYS A C 1
ATOM 566 O O . CYS A 1 72 ? -42.679 -11.885 55.459 1.00 95.19 72 CYS A O 1
ATOM 568 N N . LYS A 1 73 ? -43.334 -10.144 54.186 1.00 95.12 73 LYS A N 1
ATOM 569 C CA . LYS A 1 73 ? -44.707 -10.620 53.971 1.00 95.12 73 LYS A CA 1
ATOM 570 C C . LYS A 1 73 ? -44.767 -11.938 53.196 1.00 95.12 73 LYS A C 1
ATOM 572 O O . LYS A 1 73 ? -45.709 -12.685 53.389 1.00 95.12 73 LYS A O 1
ATOM 577 N N . ASP A 1 74 ? -43.773 -12.234 52.354 1.00 95.50 74 ASP A N 1
ATOM 578 C CA . ASP A 1 74 ? -43.665 -13.520 51.650 1.00 95.50 74 ASP A CA 1
ATOM 579 C C . ASP A 1 74 ? -43.071 -14.644 52.522 1.00 95.50 74 ASP A C 1
ATOM 581 O O . ASP A 1 74 ? -43.219 -15.814 52.190 1.00 95.50 74 ASP A O 1
ATOM 585 N N . MET A 1 75 ? -42.438 -14.351 53.662 1.00 93.19 75 MET A N 1
ATOM 586 C CA . MET A 1 75 ? -41.897 -15.413 54.517 1.00 93.19 75 MET A CA 1
ATOM 587 C C . MET A 1 75 ? -43.033 -16.216 55.185 1.00 93.19 75 MET A C 1
ATOM 589 O O . MET A 1 75 ? -43.943 -15.608 55.754 1.00 93.19 75 MET A O 1
ATOM 593 N N . PRO A 1 76 ? -42.936 -17.560 55.259 1.00 93.69 76 PRO A N 1
ATOM 594 C CA . PRO A 1 76 ? -43.961 -18.404 55.886 1.00 93.69 76 PRO A CA 1
ATOM 595 C C . PRO A 1 76 ? -44.283 -18.023 57.338 1.00 93.69 76 PRO A C 1
ATOM 597 O O . PRO A 1 76 ? -45.430 -18.086 57.765 1.00 93.69 76 PRO A O 1
ATOM 600 N N . ARG A 1 77 ? -43.285 -17.536 58.091 1.00 90.81 77 ARG A N 1
ATOM 601 C CA . ARG A 1 77 ? -43.459 -17.071 59.482 1.00 90.81 77 ARG A CA 1
ATOM 602 C C . ARG A 1 77 ? -44.359 -15.837 59.627 1.00 90.81 77 ARG A C 1
ATOM 604 O O . ARG A 1 77 ? -44.812 -15.572 60.732 1.00 90.81 77 ARG A O 1
ATOM 611 N N . PHE A 1 78 ? -44.583 -15.086 58.551 1.00 92.12 78 PHE A N 1
ATOM 612 C CA . PHE A 1 78 ? -45.475 -13.925 58.513 1.00 92.12 78 PHE A CA 1
ATOM 613 C C . PHE A 1 78 ? -46.717 -14.184 57.636 1.00 92.12 78 PHE A C 1
ATOM 615 O O . PHE A 1 78 ? -47.386 -13.234 57.240 1.00 92.12 78 PHE A O 1
ATOM 622 N N . GLY A 1 79 ? -47.023 -15.454 57.330 1.00 93.38 79 GLY A N 1
ATOM 623 C CA . GLY A 1 79 ? -48.198 -15.853 56.543 1.00 93.38 79 GLY A CA 1
ATOM 624 C C . GLY A 1 79 ? -48.011 -15.808 55.022 1.00 93.38 79 GLY A C 1
ATOM 625 O O . GLY A 1 79 ? -48.991 -15.876 54.288 1.00 93.38 79 GLY A O 1
ATOM 626 N N . GLY A 1 80 ? -46.774 -15.676 54.539 1.00 93.44 80 GLY A N 1
ATOM 627 C CA . GLY A 1 80 ? -46.470 -15.613 53.111 1.00 93.44 80 GLY A CA 1
ATOM 628 C C . GLY A 1 80 ? -46.244 -16.963 52.433 1.00 93.44 80 GLY A C 1
ATOM 629 O O . GLY A 1 80 ? -46.006 -17.983 53.076 1.00 93.44 80 GLY A O 1
ATOM 630 N N . THR A 1 81 ? -46.262 -16.949 51.100 1.00 94.00 81 THR A N 1
ATOM 631 C CA . THR A 1 81 ? -46.134 -18.138 50.238 1.00 94.00 81 THR A CA 1
ATOM 632 C C . THR A 1 81 ? -44.712 -18.695 50.090 1.00 94.00 81 THR A C 1
ATOM 634 O O . THR A 1 81 ? -44.535 -19.813 49.612 1.00 94.00 81 THR A O 1
ATOM 637 N N . GLY A 1 82 ? -43.679 -17.939 50.467 1.00 92.75 82 GLY A N 1
ATOM 638 C CA . GLY A 1 82 ? -42.272 -18.339 50.379 1.00 92.75 82 GLY A CA 1
ATOM 639 C C . GLY A 1 82 ? -41.715 -18.421 48.954 1.00 92.75 82 GLY A C 1
ATOM 640 O O . GLY A 1 82 ? -40.732 -19.134 48.722 1.00 92.75 82 GLY A O 1
ATOM 641 N N . THR A 1 83 ? -42.325 -17.724 47.993 1.00 93.38 83 THR A N 1
ATOM 642 C CA . THR A 1 83 ? -41.946 -17.814 46.572 1.00 93.38 83 THR A CA 1
ATOM 643 C C . THR A 1 83 ? -40.714 -16.980 46.226 1.00 93.38 83 THR A C 1
ATOM 645 O O . THR A 1 83 ? -39.896 -17.400 45.409 1.00 93.38 83 THR A O 1
ATOM 648 N N . LEU A 1 84 ? -40.523 -15.828 46.872 1.00 90.56 84 LEU A N 1
ATOM 649 C CA . LEU A 1 84 ? -39.466 -14.870 46.537 1.00 90.56 84 LEU A CA 1
ATOM 650 C C . LEU A 1 84 ? -38.107 -15.269 47.130 1.00 90.56 84 LEU A C 1
ATOM 652 O O . LEU A 1 84 ? -37.065 -14.939 46.558 1.00 90.56 84 LEU A O 1
ATOM 656 N N . ARG A 1 85 ? -38.097 -15.982 48.267 1.00 90.06 85 ARG A N 1
ATOM 657 C CA . ARG A 1 85 ? -36.885 -16.503 48.945 1.00 90.06 85 ARG A CA 1
ATOM 658 C C . ARG A 1 85 ? -35.765 -15.460 49.137 1.00 90.06 85 ARG A C 1
ATOM 660 O O . ARG A 1 85 ? -34.583 -15.803 49.123 1.00 90.06 85 ARG A O 1
ATOM 667 N N . GLN A 1 86 ? -36.127 -14.190 49.313 1.00 91.56 86 GLN A N 1
ATOM 668 C CA . GLN A 1 86 ? -35.193 -13.091 49.569 1.00 91.56 86 GLN A CA 1
ATOM 669 C C . GLN A 1 86 ? -35.166 -12.724 51.061 1.00 91.56 86 GLN A C 1
ATOM 671 O O . GLN A 1 86 ? -36.170 -12.895 51.757 1.00 91.56 86 GLN A O 1
ATOM 676 N N . PRO A 1 87 ? -34.042 -12.196 51.581 1.00 91.56 87 PRO A N 1
ATOM 677 C CA . PRO A 1 87 ? -34.011 -11.640 52.928 1.00 91.56 87 PRO A CA 1
ATOM 678 C C . PRO A 1 87 ? -34.879 -10.377 53.036 1.00 91.56 87 PRO A C 1
ATOM 680 O O . PRO A 1 87 ? -35.192 -9.725 52.042 1.00 91.56 87 PRO A O 1
ATOM 683 N N . CYS A 1 88 ? -35.222 -10.001 54.271 1.00 94.69 88 CYS A N 1
ATOM 684 C CA . CYS A 1 88 ? -35.834 -8.705 54.579 1.00 94.69 88 CYS A CA 1
ATOM 685 C C . CYS A 1 88 ? -35.055 -7.555 53.909 1.00 94.69 88 CYS A C 1
ATOM 687 O O . CYS A 1 88 ? -33.825 -7.558 53.933 1.00 94.69 88 CYS A O 1
ATOM 689 N N . GLU A 1 89 ? -35.750 -6.542 53.378 1.00 92.94 89 GLU A N 1
ATOM 690 C CA . GLU A 1 89 ? -35.114 -5.369 52.747 1.00 92.94 89 GLU A CA 1
ATOM 691 C C . GLU A 1 89 ? -34.154 -4.646 53.693 1.00 92.94 89 GLU A C 1
ATOM 693 O O . GLU A 1 89 ? -33.061 -4.266 53.286 1.00 92.94 89 GLU A O 1
ATOM 698 N N . LYS A 1 90 ? -34.534 -4.534 54.973 1.00 91.06 90 LYS A N 1
ATOM 699 C CA . LYS A 1 90 ? -33.702 -3.943 56.034 1.00 91.06 90 LYS A CA 1
ATOM 700 C C . LYS A 1 90 ? -32.554 -4.850 56.486 1.00 91.06 90 LYS A C 1
ATOM 702 O O . LYS A 1 90 ? -31.749 -4.452 57.311 1.00 91.06 90 LYS A O 1
ATOM 707 N N . ARG A 1 91 ? -32.496 -6.081 55.971 1.00 93.75 91 ARG A N 1
ATOM 708 C CA . ARG A 1 91 ? -31.422 -7.044 56.210 1.00 93.75 91 ARG A CA 1
ATOM 709 C C . ARG A 1 91 ? -30.678 -7.339 54.917 1.00 93.75 91 ARG A C 1
ATOM 711 O O . ARG A 1 91 ? -30.386 -8.500 54.645 1.00 93.75 91 ARG A O 1
ATOM 718 N N . LYS A 1 92 ? -30.377 -6.352 54.080 1.00 92.19 92 LYS A N 1
ATOM 719 C CA . LYS A 1 92 ? -29.393 -6.549 53.005 1.00 92.19 92 LYS A CA 1
ATOM 720 C C . LYS A 1 92 ? -27.997 -6.412 53.609 1.00 92.19 92 LYS A C 1
ATOM 722 O O . LYS A 1 92 ? -27.750 -5.498 54.378 1.00 92.19 92 LYS A O 1
ATOM 727 N N . CYS A 1 93 ? -27.122 -7.380 53.355 1.00 93.62 93 CYS A N 1
ATOM 728 C CA . CYS A 1 93 ? -25.781 -7.380 53.938 1.00 93.62 93 CYS A CA 1
ATOM 729 C C . CYS A 1 93 ? -24.927 -6.310 53.248 1.00 93.62 93 CYS A C 1
ATOM 731 O O . CYS A 1 93 ? -24.684 -6.421 52.051 1.00 93.62 93 CYS A O 1
ATOM 733 N N . GLU A 1 94 ? -24.479 -5.309 54.000 1.00 91.75 94 GLU A N 1
ATOM 734 C CA . GLU A 1 94 ? -23.681 -4.181 53.494 1.00 91.75 94 GLU A CA 1
ATOM 735 C C . GLU A 1 94 ? -22.383 -4.647 52.828 1.00 91.75 94 GLU A C 1
ATOM 737 O O . GLU A 1 94 ? -22.158 -4.333 51.664 1.00 91.75 94 GLU A O 1
ATOM 742 N N . THR A 1 95 ? -21.608 -5.506 53.495 1.00 91.94 95 THR A N 1
ATOM 743 C CA . THR A 1 95 ? -20.347 -6.056 52.967 1.00 91.94 95 THR A CA 1
ATOM 744 C C . THR A 1 95 ? -20.533 -6.764 51.622 1.00 91.94 95 THR A C 1
ATOM 746 O O . THR A 1 95 ? -19.773 -6.539 50.686 1.00 91.94 95 THR A O 1
ATOM 749 N N . LEU A 1 96 ? -21.585 -7.579 51.479 1.00 91.19 96 LEU A N 1
ATOM 750 C CA . LEU A 1 96 ? -21.870 -8.262 50.213 1.00 91.19 96 LEU A CA 1
ATOM 751 C C . LEU A 1 96 ? -22.290 -7.299 49.102 1.00 91.19 96 LEU A C 1
ATOM 753 O O . LEU A 1 96 ? -21.978 -7.536 47.937 1.00 91.19 96 LEU A O 1
ATOM 757 N N . GLU A 1 97 ? -23.038 -6.247 49.428 1.00 90.50 97 GLU A N 1
ATOM 758 C CA . GLU A 1 97 ? -23.413 -5.233 48.443 1.00 90.50 97 GLU A CA 1
ATOM 759 C C . GLU A 1 97 ? -22.200 -4.394 48.018 1.00 90.50 97 GLU A C 1
ATOM 761 O O . GLU A 1 97 ? -22.060 -4.080 46.837 1.00 90.50 97 GLU A O 1
ATOM 766 N N . GLU A 1 98 ? -21.277 -4.099 48.933 1.00 90.56 98 GLU A N 1
ATOM 767 C CA . GLU A 1 98 ? -19.999 -3.459 48.614 1.00 90.56 98 GLU A CA 1
ATOM 768 C C . GLU A 1 98 ? -19.117 -4.337 47.726 1.00 90.56 98 GLU A C 1
ATOM 770 O O . GLU A 1 98 ? -18.609 -3.860 46.714 1.00 90.56 98 GLU A O 1
ATOM 775 N N . GLU A 1 99 ? -18.978 -5.627 48.032 1.00 91.00 99 GLU A N 1
ATOM 776 C CA . GLU A 1 99 ? -18.260 -6.570 47.169 1.00 91.00 99 GLU A CA 1
ATOM 777 C C . GLU A 1 99 ? -18.878 -6.656 45.771 1.00 91.00 99 GLU A C 1
ATOM 779 O O . GLU A 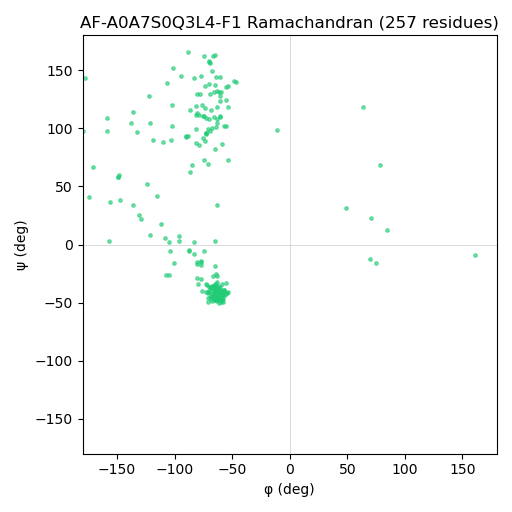1 99 ? -18.159 -6.641 44.772 1.00 91.00 99 GLU A O 1
ATOM 784 N N . LYS A 1 100 ? -20.215 -6.712 45.672 1.00 90.38 100 LYS A N 1
ATOM 785 C CA . LYS A 1 100 ? -20.918 -6.676 44.380 1.00 90.38 100 LYS A CA 1
ATOM 786 C C . LYS A 1 100 ? -20.600 -5.404 43.606 1.00 90.38 100 LYS A C 1
ATOM 788 O O . LYS A 1 100 ? -20.367 -5.487 42.404 1.00 90.38 100 LYS A O 1
ATOM 793 N N . ARG A 1 101 ? -20.572 -4.247 44.274 1.00 92.38 101 ARG A N 1
ATOM 794 C CA . ARG A 1 101 ? -20.212 -2.964 43.652 1.00 92.38 101 ARG A CA 1
ATOM 795 C C . ARG A 1 101 ? -18.763 -2.955 43.176 1.00 92.38 101 ARG A C 1
ATOM 797 O O . ARG A 1 101 ? -18.528 -2.580 42.033 1.00 92.38 101 ARG A O 1
ATOM 804 N N . LYS A 1 102 ? -17.817 -3.410 44.005 1.00 92.94 102 LYS A N 1
ATOM 805 C CA . LYS A 1 102 ? -16.389 -3.496 43.650 1.00 92.94 102 LYS A CA 1
ATOM 806 C C . LYS A 1 102 ? -16.171 -4.379 42.427 1.00 92.94 102 LYS A C 1
ATOM 808 O O . LYS A 1 102 ? -15.547 -3.947 41.471 1.00 92.94 102 LYS A O 1
ATOM 813 N N . MET A 1 103 ? -16.777 -5.560 42.403 1.00 88.88 103 MET A N 1
ATOM 814 C CA . MET A 1 103 ? -16.686 -6.444 41.242 1.00 88.88 103 MET A CA 1
ATOM 815 C C . MET A 1 103 ? -17.396 -5.917 40.006 1.00 88.88 103 MET A C 1
ATOM 817 O O . MET A 1 103 ? -16.953 -6.180 38.898 1.00 88.88 103 MET A O 1
ATOM 821 N N . ALA A 1 104 ? -18.529 -5.229 40.165 1.00 91.56 104 ALA A N 1
ATOM 822 C CA . ALA A 1 104 ? -19.202 -4.611 39.033 1.00 91.56 104 ALA A CA 1
ATOM 823 C C . ALA A 1 104 ? -18.327 -3.503 38.430 1.00 91.56 104 ALA A C 1
ATOM 825 O O . ALA A 1 104 ? -18.241 -3.408 37.209 1.00 91.56 104 ALA A O 1
ATOM 826 N N . ALA A 1 105 ? -17.646 -2.719 39.273 1.00 93.62 105 ALA A N 1
ATOM 827 C CA . ALA A 1 105 ? -16.680 -1.715 38.842 1.00 93.62 105 ALA A CA 1
ATOM 828 C C . ALA A 1 105 ? -15.456 -2.353 38.165 1.00 93.62 105 ALA A C 1
ATOM 830 O O . ALA A 1 105 ? -15.073 -1.932 37.080 1.00 93.62 105 ALA A O 1
ATOM 831 N N . GLU A 1 106 ? -14.896 -3.416 38.743 1.00 92.38 106 GLU A N 1
ATOM 832 C CA . GLU A 1 106 ? -13.770 -4.153 38.161 1.00 92.38 106 GLU A CA 1
ATOM 833 C C . GLU A 1 106 ? -14.152 -4.812 36.827 1.00 92.38 106 GLU A C 1
ATOM 835 O O . GLU A 1 106 ? -13.444 -4.680 35.834 1.00 92.38 106 GLU A O 1
ATOM 840 N N . ALA A 1 107 ? -15.325 -5.441 36.750 1.00 93.38 107 ALA A N 1
ATOM 841 C CA . ALA A 1 107 ? -15.842 -6.010 35.510 1.00 93.38 107 ALA A CA 1
ATOM 842 C C . ALA A 1 107 ? -16.123 -4.935 34.448 1.00 93.38 107 ALA A C 1
ATOM 844 O O . ALA A 1 107 ? -15.954 -5.203 33.259 1.00 93.38 107 ALA A O 1
ATOM 845 N N . ALA A 1 108 ? -16.553 -3.734 34.849 1.00 94.38 108 ALA A N 1
ATOM 846 C CA . ALA A 1 108 ? -16.709 -2.605 33.937 1.00 94.38 108 ALA A CA 1
ATOM 847 C C . ALA A 1 108 ? -15.350 -2.130 33.401 1.00 94.38 108 ALA A C 1
ATOM 849 O O . ALA A 1 108 ? -15.210 -1.999 32.188 1.00 94.38 108 ALA A O 1
ATOM 850 N N . ALA A 1 109 ? -14.340 -1.991 34.265 1.00 94.94 109 ALA A N 1
ATOM 851 C CA . ALA A 1 109 ? -12.980 -1.630 33.864 1.00 94.94 109 ALA A CA 1
ATOM 852 C C . ALA A 1 109 ? -12.363 -2.672 32.911 1.00 94.94 109 ALA A C 1
ATOM 854 O O . ALA A 1 109 ? -11.804 -2.324 31.874 1.00 94.94 109 ALA A O 1
ATOM 855 N N . VAL A 1 110 ? -12.535 -3.968 33.194 1.00 94.94 110 VAL A N 1
ATOM 856 C CA . VAL A 1 110 ? -12.073 -5.046 32.301 1.00 94.94 110 VAL A CA 1
ATOM 857 C C . VAL A 1 110 ? -12.773 -4.983 30.941 1.00 94.94 110 VAL A C 1
ATOM 859 O O . VAL A 1 110 ? -12.129 -5.175 29.910 1.00 94.94 110 VAL A O 1
ATOM 862 N N . ARG A 1 111 ? -14.082 -4.698 30.906 1.00 96.50 111 ARG A N 1
ATOM 863 C CA . ARG A 1 111 ? -14.825 -4.538 29.644 1.00 96.50 111 ARG A CA 1
ATOM 864 C C . ARG A 1 111 ? -14.333 -3.344 28.836 1.00 96.50 111 ARG A C 1
ATOM 866 O O . ARG A 1 111 ? -14.269 -3.452 27.618 1.00 96.50 111 ARG A O 1
ATOM 873 N N . GLU A 1 112 ? -13.987 -2.243 29.490 1.00 96.12 112 GLU A N 1
ATOM 874 C CA . GLU A 1 112 ? -13.438 -1.058 28.830 1.00 96.12 112 GLU A CA 1
ATOM 875 C C . GLU A 1 112 ? -12.094 -1.370 28.160 1.00 96.12 112 GLU A C 1
ATOM 877 O O . GLU A 1 112 ? -11.940 -1.142 26.961 1.00 96.12 112 GLU A O 1
ATOM 882 N N . VAL A 1 113 ? -11.170 -2.017 28.878 1.00 96.38 113 VAL A N 1
ATOM 883 C CA . VAL A 1 113 ? -9.883 -2.457 28.308 1.00 96.38 113 VAL A CA 1
ATOM 884 C C . VAL A 1 113 ? -10.095 -3.437 27.148 1.00 96.38 113 VAL A C 1
ATOM 886 O O . VAL A 1 113 ? -9.458 -3.320 26.103 1.00 96.38 113 VAL A O 1
ATOM 889 N N . GLN A 1 114 ? -11.032 -4.384 27.273 1.00 95.56 114 GLN A N 1
ATOM 890 C CA . GLN A 1 114 ? -11.370 -5.304 26.179 1.00 95.56 114 GLN A CA 1
ATOM 891 C C . GLN A 1 114 ? -11.921 -4.575 24.945 1.00 95.56 114 GLN A C 1
ATOM 893 O O . GLN A 1 114 ? -11.599 -4.956 23.819 1.00 95.56 114 GLN A O 1
ATOM 898 N N . GLN A 1 115 ? -12.741 -3.538 25.138 1.00 96.44 115 GLN A N 1
ATOM 899 C CA . GLN A 1 115 ? -13.258 -2.712 24.045 1.00 96.44 115 GLN A CA 1
ATOM 900 C C . GLN A 1 115 ? -12.139 -1.927 23.357 1.00 96.44 115 GLN A C 1
ATOM 902 O O . GLN A 1 115 ? -12.112 -1.907 22.128 1.00 96.44 115 GLN A O 1
ATOM 907 N N . GLN A 1 116 ? -11.199 -1.364 24.120 1.00 96.00 116 GLN A N 1
ATOM 908 C CA . GLN A 1 116 ? -10.032 -0.654 23.584 1.00 96.00 116 GLN A CA 1
ATOM 909 C C . GLN A 1 116 ? -9.147 -1.575 22.732 1.00 96.00 116 GLN A C 1
ATOM 911 O O . GLN A 1 116 ? -8.885 -1.282 21.564 1.00 96.00 116 GLN A O 1
ATOM 916 N N . VAL A 1 117 ? -8.783 -2.752 23.253 1.00 97.62 117 VAL A N 1
ATOM 917 C CA . VAL A 1 117 ? -7.996 -3.749 22.502 1.00 97.62 117 VAL A CA 1
ATOM 918 C C . VAL A 1 117 ? -8.728 -4.190 21.229 1.00 97.62 117 VAL A C 1
ATOM 920 O O . VAL A 1 117 ? -8.116 -4.354 20.173 1.00 97.62 117 VAL A O 1
ATOM 923 N N . ALA A 1 118 ? -10.053 -4.353 21.293 1.00 97.12 118 ALA A N 1
ATOM 924 C CA . ALA A 1 118 ? -10.853 -4.698 20.124 1.00 97.12 118 ALA A CA 1
ATOM 925 C C . ALA A 1 118 ? -10.911 -3.565 19.083 1.00 97.12 118 ALA A C 1
ATOM 927 O O . ALA A 1 118 ? -10.904 -3.857 17.885 1.00 97.12 118 ALA A O 1
ATOM 928 N N . SER A 1 119 ? -10.968 -2.294 19.498 1.00 96.75 119 SER A N 1
ATOM 929 C CA . SER A 1 119 ? -10.905 -1.161 18.564 1.00 96.75 119 SER A CA 1
ATOM 930 C C . SER A 1 119 ? -9.540 -1.048 17.893 1.00 96.75 119 SER A C 1
ATOM 932 O O . SER A 1 119 ? -9.492 -0.929 16.671 1.00 96.75 119 SER A O 1
ATOM 934 N N . GLU A 1 120 ? -8.449 -1.197 18.646 1.00 97.56 120 GLU A N 1
ATOM 935 C CA . GLU A 1 120 ? -7.088 -1.169 18.095 1.00 97.56 120 GLU A CA 1
ATOM 936 C C . GLU A 1 120 ? -6.854 -2.318 17.106 1.00 97.56 120 GLU A C 1
ATOM 938 O O . GLU A 1 120 ? -6.253 -2.133 16.049 1.00 97.56 120 GLU A O 1
ATOM 943 N N . ALA A 1 121 ? -7.366 -3.517 17.402 1.00 97.00 121 ALA A N 1
ATOM 944 C CA . ALA A 1 121 ? -7.281 -4.650 16.484 1.00 97.00 121 ALA A CA 1
ATOM 945 C C . ALA A 1 121 ? -8.008 -4.374 15.154 1.00 97.00 121 ALA A C 1
ATOM 947 O O . ALA A 1 121 ? -7.484 -4.701 14.088 1.00 97.00 121 ALA A O 1
ATOM 948 N N . ARG A 1 122 ? -9.190 -3.739 15.202 1.00 97.50 122 ARG A N 1
ATOM 949 C CA . ARG A 1 122 ? -9.946 -3.346 13.998 1.00 97.50 122 ARG A CA 1
ATOM 950 C C .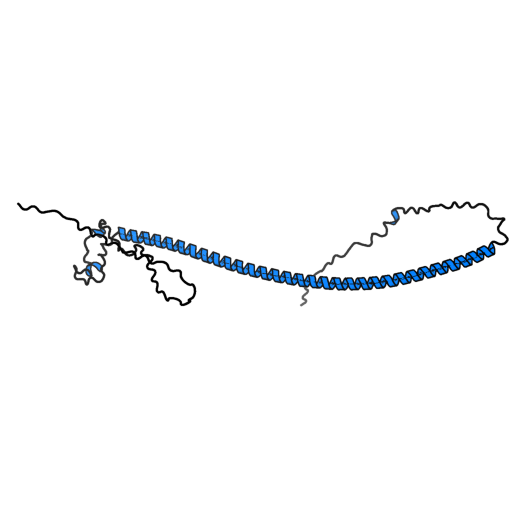 ARG A 1 122 ? -9.220 -2.278 13.189 1.00 97.50 122 ARG A C 1
ATOM 952 O O . ARG A 1 122 ? -9.242 -2.330 11.961 1.00 97.50 122 ARG A O 1
ATOM 959 N N . GLU A 1 123 ? -8.585 -1.323 13.859 1.00 97.12 123 GLU A N 1
ATOM 960 C CA . GLU A 1 123 ? -7.794 -0.282 13.206 1.00 97.12 123 GLU A CA 1
ATOM 961 C C . GLU A 1 123 ? -6.578 -0.879 12.490 1.00 97.12 123 GLU A C 1
ATOM 963 O O . GLU A 1 123 ? -6.409 -0.657 11.292 1.00 97.12 123 GLU A O 1
ATOM 968 N N . ARG A 1 124 ? -5.821 -1.756 13.162 1.00 97.56 124 ARG A N 1
ATOM 969 C CA . ARG A 1 124 ? -4.697 -2.486 12.548 1.00 97.56 124 ARG A CA 1
ATOM 970 C C . ARG A 1 124 ? -5.128 -3.304 11.333 1.00 97.56 124 ARG A C 1
ATOM 972 O O . ARG A 1 124 ? -4.415 -3.351 10.334 1.00 97.56 124 ARG A O 1
ATOM 979 N N . GLU A 1 125 ? -6.299 -3.939 11.389 1.00 97.44 125 GLU A N 1
ATOM 980 C CA . GLU A 1 125 ? -6.845 -4.667 10.242 1.00 97.44 125 GLU A CA 1
ATOM 981 C C . GLU A 1 125 ? -7.198 -3.723 9.080 1.00 97.44 125 GLU A C 1
ATOM 983 O O . GLU A 1 125 ? -6.910 -4.031 7.920 1.00 97.44 125 GLU A O 1
ATOM 988 N N . ARG A 1 126 ? -7.790 -2.556 9.371 1.00 98.00 126 ARG A N 1
ATOM 989 C CA . ARG A 1 126 ? -8.098 -1.531 8.362 1.00 98.00 126 ARG A CA 1
ATOM 990 C C . ARG A 1 126 ? -6.822 -1.035 7.680 1.00 98.00 126 ARG A C 1
ATOM 992 O O . ARG A 1 126 ? -6.781 -1.004 6.452 1.00 98.00 126 ARG A O 1
ATOM 999 N N . GLU A 1 127 ? -5.790 -0.705 8.452 1.00 97.81 127 GLU A N 1
ATOM 1000 C CA . GLU A 1 127 ? -4.491 -0.269 7.927 1.00 97.81 127 GLU A CA 1
ATOM 1001 C C . GLU A 1 127 ? -3.810 -1.357 7.091 1.00 97.81 127 GLU A C 1
ATOM 1003 O O . GLU A 1 127 ? -3.275 -1.073 6.021 1.00 97.81 127 GLU A O 1
ATOM 1008 N N . ALA A 1 128 ? -3.860 -2.620 7.526 1.00 97.38 128 ALA A N 1
ATOM 1009 C CA . ALA A 1 128 ? -3.307 -3.734 6.758 1.00 97.38 128 ALA A CA 1
ATOM 1010 C C . ALA A 1 128 ? -4.005 -3.889 5.395 1.00 97.38 128 ALA A C 1
ATOM 1012 O O . ALA A 1 128 ? -3.339 -4.049 4.371 1.00 97.38 128 ALA A O 1
ATOM 1013 N N . ARG A 1 129 ? -5.341 -3.775 5.362 1.00 98.06 129 ARG A N 1
ATOM 1014 C CA . ARG A 1 129 ? -6.128 -3.809 4.117 1.00 98.06 129 ARG A CA 1
ATOM 1015 C C . ARG A 1 129 ? -5.819 -2.622 3.202 1.00 98.06 129 ARG A C 1
ATOM 1017 O O . ARG A 1 129 ? -5.855 -2.774 1.982 1.00 98.06 129 ARG A O 1
ATOM 1024 N N . GLU A 1 130 ? -5.551 -1.449 3.767 1.00 97.88 130 GLU A N 1
ATOM 1025 C CA . GLU A 1 130 ? -5.163 -0.251 3.018 1.00 97.88 130 GLU A CA 1
ATOM 1026 C C . GLU A 1 130 ? -3.775 -0.423 2.388 1.00 97.88 130 GLU A C 1
ATOM 1028 O O . GLU A 1 130 ? -3.650 -0.308 1.169 1.00 97.88 130 GLU A O 1
ATOM 1033 N N . ARG A 1 131 ? -2.781 -0.869 3.167 1.00 98.00 131 ARG A N 1
ATOM 1034 C CA . ARG A 1 131 ? -1.435 -1.198 2.665 1.00 98.00 131 ARG A CA 1
ATOM 1035 C C . ARG A 1 131 ? -1.464 -2.253 1.562 1.00 98.00 131 ARG A C 1
ATOM 1037 O O . ARG A 1 131 ? -0.757 -2.131 0.568 1.00 98.00 131 ARG A O 1
ATOM 1044 N N . GLU A 1 132 ? -2.308 -3.276 1.693 1.00 97.81 132 GLU A N 1
ATOM 1045 C CA . GLU A 1 132 ? -2.469 -4.292 0.649 1.00 97.81 132 GLU A CA 1
ATOM 1046 C C . GLU A 1 132 ? -3.053 -3.700 -0.648 1.00 97.81 132 GLU A C 1
ATOM 1048 O O . GLU A 1 132 ? -2.614 -4.033 -1.752 1.00 97.81 132 GLU A O 1
ATOM 1053 N N . ARG A 1 133 ? -4.035 -2.794 -0.543 1.00 98.19 133 ARG A N 1
ATOM 1054 C CA . ARG A 1 133 ? -4.613 -2.100 -1.707 1.00 98.19 133 ARG A CA 1
ATOM 1055 C C . ARG A 1 133 ? -3.589 -1.208 -2.398 1.00 98.19 133 ARG A C 1
ATOM 1057 O O . ARG A 1 133 ? -3.541 -1.211 -3.630 1.00 98.19 133 ARG A O 1
ATOM 1064 N N . GLU A 1 134 ? -2.793 -0.480 -1.624 1.00 97.94 134 GLU A N 1
ATOM 1065 C CA . GLU A 1 134 ? -1.716 0.374 -2.125 1.00 97.94 134 GLU A CA 1
ATOM 1066 C C . GLU A 1 134 ? -0.621 -0.449 -2.803 1.00 97.94 134 GLU A C 1
ATOM 1068 O O . GLU A 1 134 ? -0.257 -0.142 -3.936 1.00 97.94 134 GLU A O 1
ATOM 1073 N N . ALA A 1 135 ? -0.181 -1.554 -2.195 1.00 97.75 135 ALA A N 1
ATOM 1074 C CA . ALA A 1 135 ? 0.785 -2.471 -2.800 1.00 97.75 135 ALA A CA 1
ATOM 1075 C C . ALA A 1 135 ? 0.286 -3.017 -4.149 1.00 97.75 135 ALA A C 1
ATOM 1077 O O . ALA A 1 135 ? 0.993 -2.940 -5.153 1.00 97.75 135 ALA A O 1
ATOM 1078 N N . ARG A 1 136 ? -0.976 -3.468 -4.218 1.00 98.06 136 ARG A N 1
ATOM 1079 C CA . ARG A 1 136 ? -1.598 -3.914 -5.481 1.00 98.06 136 ARG A CA 1
ATOM 1080 C C . ARG A 1 136 ? -1.708 -2.782 -6.512 1.00 98.06 136 ARG A C 1
ATOM 1082 O O . ARG A 1 136 ? -1.702 -3.037 -7.714 1.00 98.06 136 ARG A O 1
ATOM 1089 N N . ALA A 1 137 ? -1.896 -1.534 -6.080 1.00 98.00 137 ALA A N 1
ATOM 1090 C CA . ALA A 1 137 ? -1.931 -0.382 -6.980 1.00 98.00 137 ALA A CA 1
ATOM 1091 C C . ALA A 1 137 ? -0.534 -0.037 -7.519 1.00 98.00 137 ALA A C 1
ATOM 1093 O O . ALA A 1 137 ? -0.410 0.227 -8.715 1.00 98.00 137 ALA A O 1
ATOM 1094 N N . ALA A 1 138 ? 0.492 -0.107 -6.670 1.00 97.88 138 ALA A N 1
ATOM 1095 C CA . ALA A 1 138 ? 1.887 0.088 -7.046 1.00 97.88 138 ALA A CA 1
ATOM 1096 C C . ALA A 1 138 ? 2.356 -0.980 -8.044 1.00 97.88 138 ALA A C 1
ATOM 1098 O O . ALA A 1 138 ? 2.943 -0.639 -9.067 1.00 97.88 138 ALA A O 1
ATOM 1099 N N . GLU A 1 139 ? 2.008 -2.250 -7.821 1.00 97.62 139 GLU A N 1
ATOM 1100 C CA . GLU A 1 139 ? 2.310 -3.344 -8.752 1.00 97.62 139 GLU A CA 1
ATOM 1101 C C . GLU A 1 139 ? 1.697 -3.096 -10.141 1.00 97.62 139 GLU A C 1
ATOM 1103 O O . GLU A 1 139 ? 2.383 -3.183 -11.159 1.00 97.62 139 GLU A O 1
ATOM 1108 N N . ARG A 1 140 ? 0.422 -2.682 -10.198 1.00 98.12 140 ARG A N 1
ATOM 1109 C CA . ARG A 1 140 ? -0.239 -2.319 -11.464 1.00 98.12 140 ARG A CA 1
ATOM 1110 C C . ARG A 1 140 ? 0.422 -1.130 -12.160 1.00 98.12 140 ARG A C 1
ATOM 1112 O O . ARG A 1 140 ? 0.417 -1.073 -13.390 1.00 98.12 140 ARG A O 1
ATOM 1119 N N . LEU A 1 141 ? 0.929 -0.154 -11.407 1.00 97.44 141 LEU A N 1
ATOM 1120 C CA . LEU A 1 141 ? 1.647 0.982 -11.982 1.00 97.44 141 LEU A CA 1
ATOM 1121 C C . LEU A 1 141 ? 2.981 0.522 -12.580 1.00 97.44 141 LEU A C 1
ATOM 1123 O O . LEU A 1 141 ? 3.238 0.816 -13.745 1.00 97.44 141 LEU A O 1
ATOM 1127 N N . ALA A 1 142 ? 3.747 -0.281 -11.842 1.00 97.75 142 ALA A N 1
ATOM 1128 C CA . ALA A 1 142 ? 5.007 -0.851 -12.309 1.00 97.75 142 ALA A CA 1
ATOM 1129 C C . ALA A 1 142 ? 4.818 -1.709 -13.573 1.00 97.75 142 ALA A C 1
ATOM 1131 O O . ALA A 1 142 ? 5.575 -1.579 -14.533 1.00 97.75 142 ALA A O 1
ATOM 1132 N N . GLU A 1 143 ? 3.760 -2.525 -13.640 1.00 97.75 143 GLU A N 1
ATOM 1133 C CA . GLU A 1 143 ? 3.439 -3.307 -14.840 1.00 97.75 143 GLU A CA 1
ATOM 1134 C C . GLU A 1 143 ? 3.127 -2.402 -16.048 1.00 97.75 143 GLU A C 1
ATOM 1136 O O . GLU A 1 143 ? 3.554 -2.668 -17.176 1.00 97.75 143 GLU A O 1
ATOM 1141 N N . ARG A 1 144 ? 2.386 -1.305 -15.835 1.00 98.12 144 ARG A N 1
ATOM 1142 C CA . ARG A 1 144 ? 2.084 -0.330 -16.896 1.00 98.12 144 ARG A CA 1
ATOM 1143 C C . ARG A 1 144 ? 3.341 0.389 -17.373 1.00 98.12 144 ARG A C 1
ATO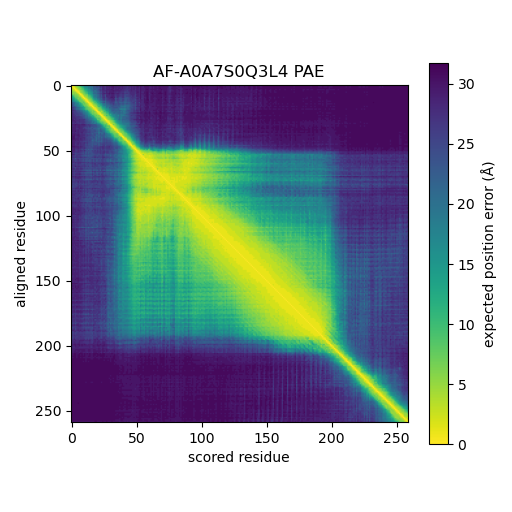M 1145 O O . ARG A 1 144 ? 3.488 0.577 -18.580 1.00 98.12 144 ARG A O 1
ATOM 1152 N N . GLU A 1 145 ? 4.223 0.774 -16.459 1.00 97.94 145 GLU A N 1
ATOM 1153 C CA . GLU A 1 145 ? 5.506 1.405 -16.771 1.00 97.94 145 GLU A CA 1
ATOM 1154 C C . GLU A 1 145 ? 6.418 0.454 -17.548 1.00 97.94 145 GLU A C 1
ATOM 1156 O O . GLU A 1 145 ? 6.938 0.840 -18.594 1.00 97.94 145 GLU A O 1
ATOM 1161 N N . ALA A 1 146 ? 6.509 -0.813 -17.139 1.00 97.62 146 ALA A N 1
ATOM 1162 C CA . ALA A 1 146 ? 7.258 -1.836 -17.865 1.00 97.62 146 ALA A CA 1
ATOM 1163 C C . ALA A 1 146 ? 6.721 -2.038 -19.294 1.00 97.62 146 ALA A C 1
ATOM 1165 O O . ALA A 1 146 ? 7.488 -2.045 -20.256 1.00 97.62 146 ALA A O 1
ATOM 1166 N N . LYS A 1 147 ? 5.393 -2.115 -19.470 1.00 98.12 147 LYS A N 1
ATOM 1167 C CA . LYS A 1 147 ? 4.765 -2.205 -20.804 1.00 98.12 147 LYS A CA 1
ATOM 1168 C C . LYS A 1 147 ? 5.008 -0.958 -21.656 1.00 98.12 147 LYS A C 1
ATOM 1170 O O . LYS A 1 147 ? 5.134 -1.062 -22.876 1.00 98.12 147 LYS A O 1
ATOM 1175 N N . MET A 1 148 ? 5.026 0.227 -21.048 1.00 97.38 148 MET A N 1
ATOM 1176 C CA . MET A 1 148 ? 5.359 1.473 -21.745 1.00 97.38 148 MET A CA 1
ATOM 1177 C C . MET A 1 148 ? 6.825 1.470 -22.186 1.00 97.38 148 MET A C 1
ATOM 1179 O O . MET A 1 148 ? 7.094 1.784 -23.344 1.00 97.38 148 MET A O 1
ATOM 1183 N N . ALA A 1 149 ? 7.743 1.054 -21.312 1.00 97.31 149 ALA A N 1
ATOM 1184 C CA . ALA A 1 149 ? 9.165 0.936 -21.616 1.00 97.31 149 ALA A CA 1
ATOM 1185 C C . ALA A 1 149 ? 9.428 -0.059 -22.756 1.00 97.31 149 ALA A C 1
ATOM 1187 O O . ALA A 1 149 ? 10.115 0.294 -23.709 1.00 97.31 149 ALA A O 1
ATOM 1188 N N . ASP A 1 150 ? 8.802 -1.240 -22.740 1.00 97.25 150 ASP A N 1
ATOM 1189 C CA . ASP A 1 150 ? 8.912 -2.228 -23.825 1.00 97.25 150 ASP A CA 1
ATOM 1190 C C . ASP A 1 150 ? 8.405 -1.673 -25.169 1.00 97.25 150 ASP A C 1
ATOM 1192 O O . ASP A 1 150 ? 9.072 -1.764 -26.203 1.00 97.25 150 ASP A O 1
ATOM 1196 N N . ARG A 1 151 ? 7.258 -0.978 -25.162 1.00 97.19 151 ARG A N 1
ATOM 1197 C CA . ARG A 1 151 ? 6.736 -0.303 -26.363 1.00 97.19 151 ARG A CA 1
ATOM 1198 C C . ARG A 1 151 ? 7.688 0.770 -26.890 1.00 97.19 151 ARG A C 1
ATOM 1200 O O . ARG A 1 151 ? 7.769 0.935 -28.112 1.00 97.19 151 ARG A O 1
ATOM 1207 N N . MET A 1 152 ? 8.354 1.509 -26.003 1.00 96.38 152 MET A N 1
ATOM 1208 C CA . MET A 1 152 ? 9.331 2.538 -26.365 1.00 96.38 152 MET A CA 1
ATOM 1209 C C . MET A 1 152 ? 10.608 1.915 -26.925 1.00 96.38 152 MET A C 1
ATOM 1211 O O . MET A 1 152 ? 10.970 2.239 -28.054 1.00 96.38 152 MET A O 1
ATOM 1215 N N . ALA A 1 153 ? 11.186 0.931 -26.237 1.00 96.69 153 ALA A N 1
ATOM 1216 C CA . ALA A 1 153 ? 12.338 0.172 -26.716 1.00 96.69 153 ALA A CA 1
ATOM 1217 C C . ALA A 1 153 ? 12.059 -0.469 -28.087 1.00 96.69 153 ALA A C 1
ATOM 1219 O O . ALA A 1 153 ? 12.867 -0.390 -29.011 1.00 96.69 153 ALA A O 1
ATOM 1220 N N . GLY A 1 154 ? 10.856 -1.019 -28.286 1.00 97.75 154 GLY A N 1
ATOM 1221 C CA . GLY A 1 154 ? 10.436 -1.552 -29.579 1.00 97.75 154 GLY A CA 1
ATOM 1222 C C . GLY A 1 154 ? 10.323 -0.488 -30.681 1.00 97.75 154 GLY A C 1
ATOM 1223 O O . GLY A 1 154 ? 10.577 -0.784 -31.851 1.00 97.75 154 GLY A O 1
ATOM 1224 N N . ARG A 1 155 ? 9.929 0.754 -30.356 1.00 96.75 155 ARG A N 1
ATOM 1225 C CA . ARG A 1 155 ? 9.930 1.875 -31.320 1.00 96.75 155 ARG A CA 1
ATOM 1226 C C . ARG A 1 155 ? 11.355 2.286 -31.676 1.00 96.75 155 ARG A C 1
ATOM 1228 O O . ARG A 1 155 ? 11.630 2.439 -32.863 1.00 96.75 155 ARG A O 1
ATOM 1235 N N . GLU A 1 156 ? 12.227 2.404 -30.684 1.00 96.75 156 GLU A N 1
ATOM 1236 C CA . GLU A 1 156 ? 13.639 2.757 -30.859 1.00 96.75 156 GLU A CA 1
ATOM 1237 C C . GLU A 1 156 ? 14.374 1.714 -31.703 1.00 96.75 156 GLU A C 1
ATOM 1239 O O . GLU A 1 156 ? 15.027 2.070 -32.680 1.00 96.75 156 GLU A O 1
ATOM 1244 N N . ALA A 1 157 ? 14.166 0.420 -31.441 1.00 96.69 157 ALA A N 1
ATOM 1245 C CA . ALA A 1 157 ? 14.737 -0.654 -32.251 1.00 96.69 157 ALA A CA 1
ATOM 1246 C C . ALA A 1 157 ? 14.291 -0.575 -33.724 1.00 96.69 157 ALA A C 1
ATOM 1248 O O . ALA A 1 157 ? 15.109 -0.682 -34.638 1.00 96.69 157 ALA A O 1
ATOM 1249 N N . ARG A 1 158 ? 12.996 -0.326 -33.986 1.00 96.56 158 ARG A N 1
ATOM 1250 C CA . ARG A 1 158 ? 12.488 -0.135 -35.361 1.00 96.56 158 ARG A CA 1
ATOM 1251 C C . ARG A 1 158 ? 13.083 1.102 -36.032 1.00 96.56 158 ARG A C 1
ATOM 1253 O O . ARG A 1 158 ? 13.352 1.068 -37.234 1.00 96.56 158 ARG A O 1
ATOM 1260 N N . GLN A 1 159 ? 13.274 2.184 -35.281 1.00 96.75 159 GLN A N 1
ATOM 1261 C CA . GLN A 1 159 ? 13.916 3.394 -35.780 1.00 96.75 159 GLN A CA 1
ATOM 1262 C C . GLN A 1 159 ? 15.384 3.132 -36.133 1.00 96.75 159 GLN A C 1
ATOM 1264 O O . GLN A 1 159 ? 15.782 3.442 -37.252 1.00 96.75 159 GLN A O 1
ATOM 1269 N N . ALA A 1 160 ? 16.139 2.469 -35.257 1.00 97.00 160 ALA A N 1
ATOM 1270 C CA . ALA A 1 160 ? 17.535 2.111 -35.493 1.00 97.00 160 ALA A CA 1
ATOM 1271 C C . ALA A 1 160 ? 17.704 1.237 -36.747 1.00 97.00 160 ALA A C 1
ATOM 1273 O O . ALA A 1 160 ? 18.564 1.509 -37.580 1.00 97.00 160 ALA A O 1
ATOM 1274 N N . VAL A 1 161 ? 16.833 0.240 -36.954 1.00 97.69 161 VAL A N 1
ATOM 1275 C CA . VAL A 1 161 ? 16.847 -0.584 -38.180 1.00 97.69 161 VAL A CA 1
ATOM 1276 C C . VAL A 1 161 ? 16.584 0.266 -39.427 1.00 97.69 161 VAL A C 1
ATOM 1278 O O . VAL A 1 161 ? 17.248 0.096 -40.453 1.00 97.69 161 VAL A O 1
ATOM 1281 N N . ARG A 1 162 ? 15.627 1.202 -39.363 1.00 97.62 162 ARG A N 1
ATOM 1282 C CA . ARG A 1 162 ? 15.343 2.116 -40.478 1.00 97.62 162 ARG A CA 1
ATOM 1283 C C . ARG A 1 162 ? 16.540 3.022 -40.765 1.00 97.62 162 ARG A C 1
ATOM 1285 O O . ARG A 1 162 ? 16.890 3.192 -41.929 1.00 97.62 162 ARG A O 1
ATOM 1292 N N . GLU A 1 163 ? 17.162 3.582 -39.736 1.00 97.44 163 GLU A N 1
ATOM 1293 C CA . GLU A 1 163 ? 18.336 4.449 -39.857 1.00 97.44 163 GLU A CA 1
ATOM 1294 C C . GLU A 1 163 ? 19.542 3.695 -40.422 1.00 97.44 163 GLU A C 1
ATOM 1296 O O . GLU A 1 163 ? 20.158 4.181 -41.368 1.00 97.44 163 GLU A O 1
ATOM 1301 N N . ALA A 1 164 ? 19.806 2.474 -39.953 1.00 97.62 164 ALA A N 1
ATOM 1302 C CA . ALA A 1 164 ? 20.852 1.608 -40.492 1.00 97.62 164 ALA A CA 1
ATOM 1303 C C . ALA A 1 164 ? 20.624 1.291 -41.978 1.00 97.62 164 ALA A C 1
ATOM 1305 O O . ALA A 1 164 ? 21.549 1.387 -42.783 1.00 97.62 164 ALA A O 1
ATOM 1306 N N . ARG A 1 165 ? 19.378 0.997 -42.382 1.00 98.12 165 ARG A N 1
ATOM 1307 C CA . ARG A 1 165 ? 19.036 0.784 -43.799 1.00 98.12 165 ARG A CA 1
ATOM 1308 C C . ARG A 1 165 ? 19.278 2.037 -44.641 1.00 98.12 165 ARG A C 1
ATOM 1310 O O . ARG A 1 165 ? 19.789 1.936 -45.754 1.00 98.12 165 ARG A O 1
ATOM 1317 N N . MET A 1 166 ? 18.911 3.213 -44.130 1.00 97.81 166 MET A N 1
ATOM 1318 C CA . MET A 1 166 ? 19.176 4.478 -44.821 1.00 97.81 166 MET A CA 1
ATOM 1319 C C . MET A 1 166 ? 20.678 4.780 -44.894 1.00 97.81 166 MET A C 1
ATOM 1321 O O . MET A 1 166 ? 21.134 5.316 -45.902 1.00 97.81 166 MET A O 1
ATOM 1325 N N . ALA A 1 167 ? 21.449 4.430 -43.863 1.00 97.25 167 ALA A N 1
ATOM 1326 C CA . ALA A 1 167 ? 22.900 4.580 -43.846 1.00 97.25 167 ALA A CA 1
ATOM 1327 C C . ALA A 1 167 ? 23.582 3.658 -44.869 1.00 97.25 167 ALA A C 1
ATOM 1329 O O . ALA A 1 167 ? 24.395 4.142 -45.650 1.00 97.25 167 ALA A O 1
ATOM 1330 N N . ASP A 1 168 ? 23.187 2.382 -44.953 1.00 98.00 168 ASP A N 1
ATOM 1331 C CA . ASP A 1 168 ? 23.683 1.438 -45.971 1.00 98.00 168 ASP A CA 1
ATOM 1332 C C . ASP A 1 168 ? 23.357 1.919 -47.394 1.00 98.00 168 ASP A C 1
ATOM 1334 O O . ASP A 1 168 ? 24.227 1.942 -48.264 1.00 98.00 168 ASP A O 1
ATOM 1338 N N . GLN A 1 169 ? 22.133 2.405 -47.636 1.00 97.38 169 GLN A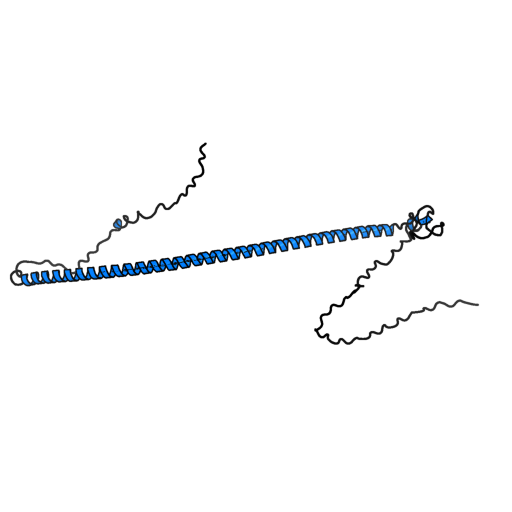 N 1
ATOM 1339 C CA . GLN A 1 169 ? 21.780 2.991 -48.933 1.00 97.38 169 GLN A CA 1
ATOM 1340 C C . GLN A 1 169 ? 22.655 4.200 -49.284 1.00 97.38 169 GLN A C 1
ATOM 1342 O O . GLN A 1 169 ? 23.093 4.323 -50.430 1.00 97.38 169 GLN A O 1
ATOM 1347 N N . LYS A 1 170 ? 22.918 5.084 -48.313 1.00 98.19 170 LYS A N 1
ATOM 1348 C CA . LYS A 1 170 ? 23.799 6.243 -48.499 1.00 98.19 170 LYS A CA 1
ATOM 1349 C C . LYS A 1 170 ? 25.243 5.821 -48.770 1.00 98.19 170 LYS A C 1
ATOM 1351 O O . LYS A 1 170 ? 25.836 6.363 -49.696 1.00 98.19 170 LYS A O 1
ATOM 1356 N N . ALA A 1 171 ? 25.769 4.839 -48.040 1.00 97.50 171 ALA A N 1
ATOM 1357 C CA . ALA A 1 171 ? 27.112 4.302 -48.253 1.00 97.50 171 ALA A CA 1
ATOM 1358 C C . ALA A 1 171 ? 27.263 3.731 -49.671 1.00 97.50 171 ALA A C 1
ATOM 1360 O O . ALA A 1 171 ? 28.121 4.179 -50.423 1.00 97.50 171 ALA A O 1
ATOM 1361 N N . ARG A 1 172 ? 26.322 2.886 -50.117 1.00 97.62 172 ARG A N 1
ATOM 1362 C CA . ARG A 1 172 ? 26.315 2.350 -51.494 1.00 97.62 172 ARG A CA 1
ATOM 1363 C C . ARG A 1 172 ? 26.244 3.438 -52.567 1.00 97.62 172 ARG A C 1
ATOM 1365 O O . ARG A 1 172 ? 26.754 3.257 -53.671 1.00 97.62 172 ARG A O 1
ATOM 1372 N N . MET A 1 173 ? 25.539 4.540 -52.301 1.00 97.38 173 MET A N 1
ATOM 1373 C CA . MET A 1 173 ? 25.504 5.684 -53.217 1.00 97.38 173 MET A CA 1
ATOM 1374 C C . MET A 1 173 ? 26.843 6.427 -53.240 1.00 97.38 173 MET A C 1
ATOM 1376 O O . MET A 1 173 ? 27.288 6.795 -54.325 1.00 97.38 173 MET A O 1
ATOM 1380 N N . ALA A 1 174 ? 27.484 6.608 -52.085 1.00 97.25 174 ALA A N 1
ATOM 1381 C CA . ALA A 1 174 ? 28.799 7.229 -51.975 1.00 97.25 174 ALA A CA 1
ATOM 1382 C C . ALA A 1 174 ? 29.884 6.395 -52.673 1.00 97.25 174 ALA A C 1
ATOM 1384 O O . ALA A 1 174 ? 30.632 6.949 -53.471 1.00 97.25 174 ALA A O 1
ATOM 1385 N N . ASP A 1 175 ? 29.895 5.071 -52.489 1.00 97.31 175 ASP A N 1
ATOM 1386 C CA . ASP A 1 175 ? 30.845 4.170 -53.158 1.00 97.31 175 ASP A CA 1
ATOM 1387 C C . ASP A 1 175 ? 30.731 4.272 -54.686 1.00 97.31 175 ASP A C 1
ATOM 1389 O O . ASP A 1 175 ? 31.725 4.430 -55.394 1.00 97.31 175 ASP A O 1
ATOM 1393 N N . ARG A 1 176 ? 29.497 4.293 -55.216 1.00 97.69 176 ARG A N 1
ATOM 1394 C CA . ARG A 1 176 ? 29.253 4.501 -56.654 1.00 97.69 176 ARG A CA 1
ATOM 1395 C C . ARG A 1 176 ? 29.782 5.842 -57.162 1.00 97.69 176 ARG A C 1
ATOM 1397 O O . ARG A 1 176 ? 30.207 5.920 -58.316 1.00 97.69 176 ARG A O 1
ATOM 1404 N N . LEU A 1 177 ? 29.695 6.901 -56.356 1.00 97.44 177 LEU A N 1
ATOM 1405 C CA . LEU A 1 177 ? 30.235 8.215 -56.711 1.00 97.44 177 LEU A CA 1
ATOM 1406 C C . LEU A 1 177 ? 31.764 8.197 -56.674 1.00 97.44 177 LEU A C 1
ATOM 1408 O O . LEU A 1 177 ? 32.378 8.586 -57.664 1.00 97.44 177 LEU A O 1
ATOM 1412 N N . ALA A 1 178 ? 32.362 7.635 -55.625 1.00 97.06 178 ALA A N 1
ATOM 1413 C CA . ALA A 1 178 ? 33.808 7.493 -55.494 1.00 97.06 178 ALA A CA 1
ATOM 1414 C C . ALA A 1 178 ? 34.416 6.684 -56.653 1.00 97.06 178 ALA A C 1
ATOM 1416 O O . ALA A 1 178 ? 35.430 7.076 -57.225 1.00 97.06 178 ALA A O 1
ATOM 1417 N N . GLU A 1 179 ? 33.770 5.599 -57.092 1.00 96.88 179 GLU A N 1
ATOM 1418 C CA . GLU A 1 179 ? 34.220 4.853 -58.273 1.00 96.88 179 GLU A CA 1
ATOM 1419 C C . GLU A 1 179 ? 34.133 5.673 -59.571 1.00 96.88 179 GLU A C 1
ATOM 1421 O O . GLU A 1 179 ? 34.953 5.510 -60.478 1.00 96.88 179 GLU A O 1
ATOM 1426 N N . LYS A 1 180 ? 33.099 6.511 -59.729 1.00 97.62 180 LYS A N 1
ATOM 1427 C CA . LYS A 1 180 ? 32.976 7.401 -60.896 1.00 97.62 180 LYS A CA 1
ATOM 1428 C C . LYS A 1 180 ? 34.064 8.470 -60.877 1.00 97.62 180 LYS A C 1
ATOM 1430 O O . LYS A 1 180 ? 34.691 8.697 -61.909 1.00 97.62 180 LYS A O 1
ATOM 1435 N N . GLU A 1 181 ? 34.320 9.066 -59.718 1.00 97.25 181 GLU A N 1
ATOM 1436 C CA . GLU A 1 181 ? 35.400 10.032 -59.517 1.00 97.25 181 GLU A CA 1
ATOM 1437 C C . GLU A 1 181 ? 36.766 9.401 -59.796 1.00 97.25 181 GLU A C 1
ATOM 1439 O O . GLU A 1 181 ? 37.544 9.953 -60.568 1.00 97.25 181 GLU A O 1
ATOM 1444 N N . ALA A 1 182 ? 37.034 8.198 -59.281 1.00 96.75 182 ALA A N 1
ATOM 1445 C CA . ALA A 1 182 ? 38.275 7.471 -59.539 1.00 96.75 182 ALA A CA 1
ATOM 1446 C C . ALA A 1 182 ? 38.474 7.164 -61.033 1.00 96.75 182 ALA A C 1
ATOM 1448 O O . ALA A 1 182 ? 39.571 7.355 -61.566 1.00 96.75 182 ALA A O 1
ATOM 1449 N N . ARG A 1 183 ? 37.412 6.741 -61.738 1.00 96.56 183 ARG A N 1
ATOM 1450 C CA . ARG A 1 183 ? 37.435 6.550 -63.200 1.00 96.56 183 ARG A CA 1
ATOM 1451 C C . ARG A 1 183 ? 37.754 7.851 -63.936 1.00 96.56 183 ARG A C 1
ATOM 1453 O O . ARG A 1 183 ? 38.576 7.840 -64.847 1.00 96.56 183 ARG A O 1
ATOM 1460 N N . HIS A 1 184 ? 37.136 8.958 -63.532 1.00 97.38 184 HIS A N 1
ATOM 1461 C CA . HIS A 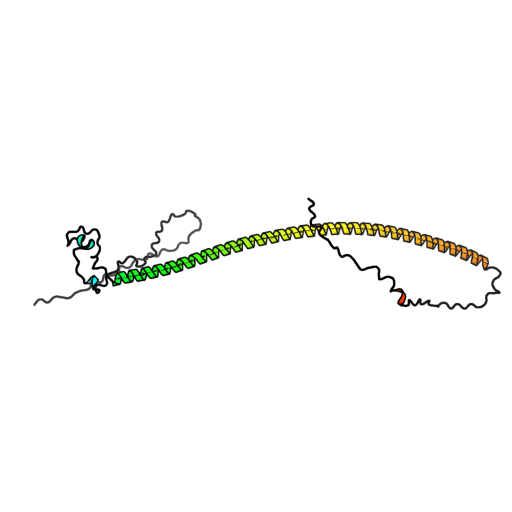1 184 ? 37.383 10.266 -64.131 1.00 97.38 184 HIS A CA 1
ATOM 1462 C C . HIS A 1 184 ? 38.820 10.745 -63.882 1.00 97.38 184 HIS A C 1
ATOM 1464 O O . HIS A 1 184 ? 39.501 11.146 -64.820 1.00 97.38 184 HIS A O 1
ATOM 1470 N N . ILE A 1 185 ? 39.330 10.614 -62.653 1.00 95.81 185 ILE A N 1
ATOM 1471 C CA . ILE A 1 185 ? 40.722 10.940 -62.309 1.00 95.81 185 ILE A CA 1
ATOM 1472 C C . ILE A 1 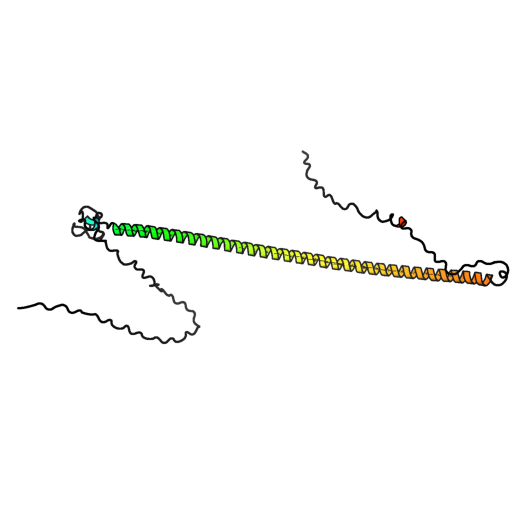185 ? 41.699 10.102 -63.140 1.00 95.81 185 ILE A C 1
ATOM 1474 O O . ILE A 1 185 ? 42.683 10.638 -63.646 1.00 95.81 185 ILE A O 1
ATOM 1478 N N . ARG A 1 186 ? 41.433 8.801 -63.318 1.00 95.88 186 ARG A N 1
ATOM 1479 C CA . ARG A 1 186 ? 42.257 7.932 -64.168 1.00 95.88 186 ARG A CA 1
ATOM 1480 C C . ARG A 1 186 ? 42.270 8.410 -65.621 1.00 95.88 186 ARG A C 1
ATOM 1482 O O . ARG A 1 186 ? 43.349 8.553 -66.183 1.00 95.88 186 ARG A O 1
ATOM 1489 N N . MET A 1 187 ? 41.103 8.714 -66.190 1.00 95.19 187 MET A N 1
ATOM 1490 C CA . MET A 1 187 ? 40.991 9.263 -67.545 1.00 95.19 187 MET A CA 1
ATOM 1491 C C . MET A 1 187 ? 41.773 10.578 -67.690 1.00 95.19 187 MET A C 1
ATOM 1493 O O . MET A 1 187 ? 42.493 10.759 -68.668 1.00 95.19 187 MET A O 1
ATOM 1497 N N . LEU A 1 188 ? 41.679 11.480 -66.706 1.00 95.62 188 LEU A N 1
ATOM 1498 C CA . LEU A 1 188 ? 42.428 12.739 -66.706 1.00 95.62 188 LEU A CA 1
ATOM 1499 C C . LEU A 1 188 ? 43.945 12.517 -66.631 1.00 95.62 188 LEU A C 1
ATOM 1501 O O . LEU A 1 188 ? 44.686 13.213 -67.320 1.00 95.62 188 LEU A O 1
ATOM 1505 N N . ARG A 1 189 ? 44.413 11.544 -65.837 1.00 94.44 189 ARG A N 1
ATOM 1506 C CA . ARG A 1 189 ? 45.837 11.169 -65.775 1.00 94.44 189 ARG A CA 1
ATOM 1507 C C . ARG A 1 189 ? 46.326 10.594 -67.101 1.00 94.44 189 ARG A C 1
ATOM 1509 O O . ARG A 1 189 ? 47.326 11.068 -67.617 1.00 94.44 189 ARG A O 1
ATOM 1516 N N . GLU A 1 190 ? 45.585 9.659 -67.692 1.00 92.88 190 GLU A N 1
ATOM 1517 C CA . GLU A 1 190 ? 45.916 9.082 -69.004 1.00 92.88 190 GLU A CA 1
ATOM 1518 C C . GLU A 1 190 ? 45.941 10.161 -70.105 1.00 92.88 190 GLU A C 1
ATOM 1520 O O . GLU A 1 190 ? 46.844 10.183 -70.944 1.00 92.88 190 GLU A O 1
ATOM 1525 N N . ALA A 1 191 ? 45.002 11.115 -70.075 1.00 91.50 191 ALA A N 1
ATOM 1526 C CA . ALA A 1 191 ? 44.998 12.259 -70.984 1.00 91.50 191 ALA A CA 1
ATOM 1527 C C . ALA A 1 191 ? 46.206 13.188 -70.759 1.00 91.50 191 ALA A C 1
ATOM 1529 O O . ALA A 1 191 ? 46.823 13.631 -71.731 1.00 91.50 191 ALA A O 1
ATOM 1530 N N . ALA A 1 192 ? 46.570 13.460 -69.503 1.00 90.50 192 ALA A N 1
ATOM 1531 C CA . ALA A 1 192 ? 47.745 14.257 -69.157 1.00 90.50 192 ALA A CA 1
ATOM 1532 C C . ALA A 1 192 ? 49.049 13.570 -69.593 1.00 90.50 192 ALA A C 1
ATOM 1534 O O . ALA A 1 192 ? 49.894 14.223 -70.202 1.00 90.50 192 ALA A O 1
ATOM 1535 N N . ASP A 1 193 ? 49.184 12.260 -69.379 1.00 87.62 193 ASP A N 1
ATOM 1536 C CA . ASP A 1 193 ? 50.336 11.463 -69.813 1.00 87.62 193 ASP A CA 1
ATOM 1537 C C . ASP A 1 193 ? 50.434 11.402 -71.343 1.00 87.62 193 ASP A C 1
ATOM 1539 O O . ASP A 1 193 ? 51.524 11.520 -71.906 1.00 87.62 193 ASP A O 1
ATOM 1543 N N . SER A 1 194 ? 49.300 11.297 -72.045 1.00 82.81 194 SER A N 1
ATOM 1544 C CA . SER A 1 194 ? 49.253 11.37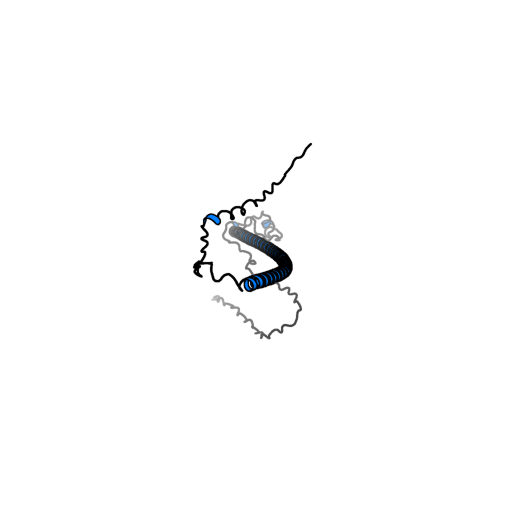5 -73.508 1.00 82.81 194 SER A CA 1
ATOM 1545 C C . SER A 1 194 ? 49.680 12.756 -74.020 1.00 82.81 194 SER A C 1
ATOM 1547 O O . SER A 1 194 ? 50.446 12.845 -74.981 1.00 82.81 194 SER A O 1
ATOM 1549 N N . GLN A 1 195 ? 49.220 13.839 -73.384 1.00 79.12 195 GLN A N 1
ATOM 1550 C CA . GLN A 1 195 ? 49.638 15.206 -73.715 1.00 79.12 195 GLN A CA 1
ATOM 1551 C C . GLN A 1 195 ? 51.111 15.466 -73.369 1.00 79.12 195 GLN A C 1
ATOM 1553 O O . GLN A 1 195 ? 51.802 16.176 -74.097 1.00 79.12 195 GLN A O 1
ATOM 1558 N N . TYR A 1 196 ? 51.614 14.899 -72.273 1.00 73.56 196 TYR A N 1
ATOM 1559 C CA . TYR A 1 196 ? 53.021 14.978 -71.897 1.00 73.56 196 TYR A CA 1
ATOM 1560 C C . TYR A 1 196 ? 53.897 14.156 -72.850 1.00 73.56 196 TYR A C 1
ATOM 1562 O O . TYR A 1 196 ? 54.938 14.638 -73.271 1.00 73.56 196 TYR A O 1
ATOM 1570 N N . SER A 1 197 ? 53.466 12.963 -73.275 1.00 69.62 197 SER A N 1
ATOM 1571 C CA . SER A 1 197 ? 54.156 12.130 -74.274 1.00 69.62 197 SER A CA 1
ATOM 1572 C C . SER A 1 197 ? 54.223 12.801 -75.646 1.00 69.62 197 SER A C 1
ATOM 1574 O O . SER A 1 197 ? 55.256 12.722 -76.311 1.00 69.62 197 SER A O 1
ATOM 1576 N N . SER A 1 198 ? 53.155 13.482 -76.079 1.00 65.75 198 SER A N 1
ATOM 1577 C CA . SER A 1 198 ? 53.164 14.245 -77.330 1.00 65.75 198 SER A CA 1
ATOM 1578 C C . SER A 1 198 ? 54.035 15.498 -77.221 1.00 65.75 198 SER A C 1
ATOM 1580 O O . SER A 1 198 ? 54.846 15.731 -78.109 1.00 65.75 198 SER A O 1
ATOM 1582 N N . LYS A 1 199 ? 53.984 16.241 -76.106 1.00 62.88 199 LYS A N 1
ATOM 1583 C CA . LYS A 1 199 ? 54.889 17.378 -75.846 1.00 62.88 19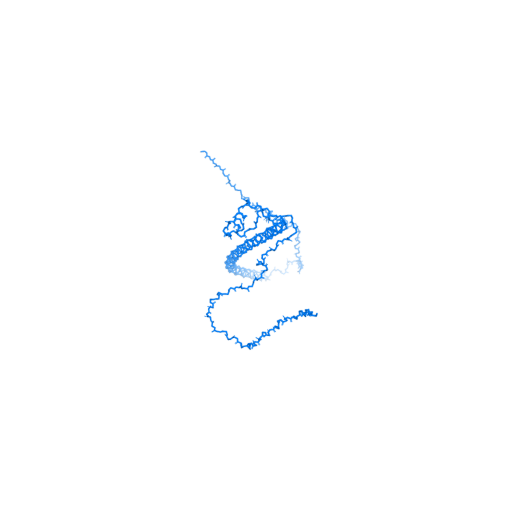9 LYS A CA 1
ATOM 1584 C C . LYS A 1 199 ? 56.351 16.954 -75.671 1.00 62.88 199 LYS A C 1
ATOM 1586 O O . LYS A 1 199 ? 57.227 17.658 -76.150 1.00 62.88 199 LYS A O 1
ATOM 1591 N N . LYS A 1 200 ? 56.631 15.794 -75.064 1.00 58.91 200 LYS A N 1
ATOM 1592 C CA . LYS A 1 200 ? 57.973 15.196 -74.959 1.00 58.91 200 LYS A CA 1
ATOM 1593 C C . LYS A 1 200 ? 58.473 14.710 -76.315 1.00 58.91 200 LYS A C 1
ATOM 1595 O O . LYS A 1 200 ? 59.646 14.894 -76.586 1.00 58.91 200 LYS A O 1
ATOM 1600 N N . ARG A 1 201 ? 57.604 14.163 -77.177 1.00 53.75 201 ARG A N 1
ATOM 1601 C CA . ARG A 1 201 ? 57.937 13.863 -78.580 1.00 53.75 201 ARG A CA 1
ATOM 1602 C C . ARG A 1 201 ? 58.226 15.129 -79.382 1.00 53.75 201 ARG A C 1
ATOM 1604 O O . ARG A 1 201 ? 59.189 15.141 -80.127 1.00 53.75 201 ARG A O 1
ATOM 1611 N N . VAL A 1 202 ? 57.461 16.204 -79.199 1.00 54.22 202 VAL A N 1
ATOM 1612 C CA . VAL A 1 202 ? 57.745 17.504 -79.835 1.00 54.22 202 VAL A CA 1
ATOM 1613 C C . VAL A 1 202 ? 59.034 18.127 -79.277 1.00 54.22 202 VAL A C 1
ATOM 1615 O O . VAL A 1 202 ? 59.810 18.670 -80.047 1.00 54.22 202 VAL A O 1
ATOM 1618 N N . ALA A 1 203 ? 59.322 17.985 -77.978 1.00 49.78 203 ALA A N 1
ATOM 1619 C CA . ALA A 1 203 ? 60.574 18.438 -77.368 1.00 49.78 203 ALA A CA 1
ATOM 1620 C C . ALA A 1 203 ? 61.788 17.572 -77.759 1.00 49.78 203 ALA A C 1
ATOM 1622 O O . ALA A 1 203 ? 62.870 18.112 -77.939 1.00 49.78 203 ALA A O 1
ATOM 1623 N N . SER A 1 204 ? 61.627 16.253 -77.931 1.00 47.00 204 SER A N 1
ATOM 1624 C CA . SER A 1 204 ? 62.697 15.356 -78.393 1.00 47.00 204 SER A CA 1
ATOM 1625 C C . SER A 1 204 ? 62.937 15.462 -79.898 1.00 47.00 204 SER A C 1
ATOM 1627 O O . SER A 1 204 ? 64.059 15.270 -80.335 1.00 47.00 204 SER A O 1
ATOM 1629 N N . VAL A 1 205 ? 61.910 15.798 -80.688 1.00 49.12 205 VAL A N 1
ATOM 1630 C CA . VAL A 1 205 ? 62.044 16.140 -82.118 1.00 49.12 205 VAL A CA 1
ATOM 1631 C C . VAL A 1 205 ? 62.585 17.569 -82.305 1.00 49.12 205 VAL A C 1
ATOM 1633 O O . VAL A 1 205 ? 63.111 17.882 -83.362 1.00 49.12 205 VAL A O 1
ATOM 1636 N N . ALA A 1 206 ? 62.524 18.422 -81.277 1.00 47.47 206 ALA A N 1
ATOM 1637 C CA . ALA A 1 206 ? 63.135 19.755 -81.270 1.00 47.47 206 ALA A CA 1
ATOM 1638 C C . ALA A 1 206 ? 64.531 19.806 -80.612 1.00 47.47 206 ALA A C 1
ATOM 1640 O O . ALA A 1 206 ? 65.099 20.891 -80.495 1.00 47.47 206 ALA A O 1
ATOM 1641 N N . LEU A 1 207 ? 65.084 18.668 -80.171 1.00 46.25 207 LEU A N 1
ATOM 1642 C CA . LEU A 1 207 ? 66.421 18.589 -79.562 1.00 46.25 207 LEU A CA 1
ATOM 1643 C C . LEU A 1 207 ? 67.486 17.919 -80.443 1.00 46.25 207 LEU A C 1
ATOM 1645 O O . LEU A 1 207 ? 68.628 17.830 -80.010 1.00 46.25 207 LEU A O 1
ATOM 1649 N N . ASP A 1 208 ? 67.162 17.582 -81.692 1.00 48.34 208 ASP A N 1
ATOM 1650 C CA . ASP A 1 208 ? 68.158 17.434 -82.758 1.00 48.34 208 ASP A CA 1
ATOM 1651 C C . ASP A 1 208 ? 68.097 18.678 -83.659 1.00 48.34 208 ASP A C 1
ATOM 1653 O O . ASP A 1 208 ? 67.269 18.771 -84.560 1.00 48.34 208 ASP A O 1
ATOM 1657 N N . GLU A 1 209 ? 68.894 19.697 -83.301 1.00 49.03 209 GLU A N 1
ATOM 1658 C CA . GLU A 1 209 ? 69.953 20.267 -84.165 1.00 49.03 209 GLU A CA 1
ATOM 1659 C C . GLU A 1 209 ? 70.437 21.685 -83.788 1.00 49.03 209 GLU A C 1
ATOM 1661 O O . GLU A 1 209 ? 71.468 22.090 -84.314 1.00 49.03 209 GLU A O 1
ATOM 1666 N N . THR A 1 210 ? 69.835 22.461 -82.866 1.00 50.97 210 THR A N 1
ATOM 1667 C CA . THR A 1 210 ? 70.356 23.840 -82.622 1.00 50.97 210 THR A CA 1
ATOM 1668 C C . THR A 1 210 ? 70.248 24.417 -81.203 1.00 50.97 210 THR A C 1
ATOM 1670 O O . THR A 1 210 ? 69.995 25.614 -81.057 1.00 50.97 210 THR A O 1
ATOM 1673 N N . LEU A 1 211 ? 70.455 23.647 -80.129 1.00 45.31 211 LEU A N 1
ATOM 1674 C CA . LEU A 1 211 ? 70.521 24.230 -78.771 1.00 45.31 211 LEU A CA 1
ATOM 1675 C C . LEU A 1 211 ? 71.665 23.694 -77.895 1.00 45.31 211 LEU A C 1
ATOM 1677 O O . LEU A 1 211 ? 71.537 23.645 -76.676 1.00 45.31 211 LEU A O 1
ATOM 1681 N N . CYS A 1 212 ? 72.816 23.378 -78.498 1.00 42.66 212 CYS A N 1
ATOM 1682 C CA . CYS A 1 212 ? 74.056 23.194 -77.733 1.00 42.66 212 CYS A CA 1
ATOM 1683 C C . CYS A 1 212 ? 74.793 24.517 -77.413 1.00 42.66 212 CYS A C 1
ATOM 1685 O O . CYS A 1 212 ? 75.708 24.492 -76.602 1.00 42.66 212 CYS A O 1
ATOM 1687 N N . ASP A 1 213 ? 74.390 25.679 -77.955 1.00 43.41 213 ASP A N 1
ATOM 1688 C CA . ASP A 1 213 ? 75.249 26.883 -77.890 1.00 43.41 213 ASP A CA 1
ATOM 1689 C C . ASP A 1 213 ? 74.673 28.134 -77.206 1.00 43.41 213 ASP A C 1
ATOM 1691 O O . ASP A 1 213 ? 75.305 29.192 -77.270 1.00 43.41 213 ASP A O 1
ATOM 1695 N N . ARG A 1 214 ? 73.504 28.109 -76.538 1.00 46.03 214 ARG A N 1
ATOM 1696 C CA . ARG A 1 214 ? 73.031 29.376 -75.930 1.00 46.03 214 ARG A CA 1
ATOM 1697 C C . ARG A 1 214 ? 72.072 29.357 -74.747 1.00 46.03 214 ARG A C 1
ATOM 1699 O O . ARG A 1 214 ? 71.242 30.253 -74.669 1.00 46.03 214 ARG A O 1
ATOM 1706 N N . TRP A 1 215 ? 72.176 28.426 -73.804 1.00 40.88 215 TRP A N 1
ATOM 1707 C CA . TRP A 1 215 ? 71.528 28.616 -72.497 1.00 40.88 215 TRP A CA 1
ATOM 1708 C C . TRP A 1 215 ? 72.519 28.286 -71.391 1.00 40.88 215 TRP A C 1
ATOM 1710 O O . TRP A 1 215 ? 72.779 27.128 -71.079 1.00 40.88 215 TRP A O 1
ATOM 1720 N N . GLY A 1 216 ? 73.129 29.356 -70.882 1.00 36.72 216 GLY A N 1
ATOM 1721 C CA . GLY A 1 216 ? 74.022 29.325 -69.742 1.00 36.72 216 GLY A CA 1
ATOM 1722 C C . GLY A 1 216 ? 73.313 28.918 -68.456 1.00 36.72 216 GLY A C 1
ATOM 1723 O O . GLY A 1 216 ? 72.087 28.944 -68.349 1.00 36.72 216 GLY A O 1
ATOM 1724 N N . GLU A 1 217 ? 74.159 28.535 -67.508 1.00 42.78 217 GLU A N 1
ATOM 1725 C CA . GLU A 1 217 ? 73.935 28.367 -66.074 1.00 42.78 217 GLU A CA 1
ATOM 1726 C C . GLU A 1 217 ? 72.600 28.919 -65.550 1.00 42.78 217 GLU A C 1
ATOM 1728 O O . GLU A 1 217 ? 72.474 30.090 -65.198 1.00 42.78 217 GLU A O 1
ATOM 1733 N N . LEU A 1 218 ? 71.618 28.034 -65.385 1.00 37.22 218 LEU A N 1
ATOM 1734 C CA . LEU A 1 218 ? 70.682 28.148 -64.275 1.00 37.22 218 LEU A CA 1
ATOM 1735 C C . LEU A 1 218 ? 70.823 26.885 -63.425 1.00 37.22 218 LEU A C 1
ATOM 1737 O O . LEU A 1 218 ? 70.158 25.874 -63.652 1.00 37.22 218 LEU A O 1
ATOM 1741 N N . SER A 1 219 ? 71.731 26.952 -62.450 1.00 38.28 219 SER A N 1
ATOM 1742 C CA . SER A 1 219 ? 71.734 26.055 -61.295 1.00 38.28 219 SER A CA 1
ATOM 1743 C C . SER A 1 219 ? 70.392 26.181 -60.581 1.00 38.28 219 SER A C 1
ATOM 1745 O O . SER A 1 219 ? 70.146 27.141 -59.854 1.00 38.28 219 SER A O 1
ATOM 1747 N N . LEU A 1 220 ? 69.514 25.208 -60.793 1.00 38.09 220 LEU A N 1
ATOM 1748 C CA . LEU A 1 220 ? 68.396 24.933 -59.904 1.00 38.09 220 LEU A CA 1
ATOM 1749 C C . LEU A 1 220 ? 68.788 23.711 -59.079 1.00 38.09 220 LEU A C 1
ATOM 1751 O O . LEU A 1 220 ? 68.761 22.581 -59.564 1.00 38.09 220 LEU A O 1
ATOM 1755 N N . GLU A 1 221 ? 69.198 23.961 -57.838 1.00 39.88 221 GLU A N 1
ATOM 1756 C CA . GLU A 1 221 ? 69.442 22.910 -56.856 1.00 39.88 221 GLU A CA 1
ATOM 1757 C C . GLU A 1 221 ? 68.149 22.110 -56.609 1.00 39.88 221 GLU A C 1
ATOM 1759 O O . GLU A 1 221 ? 67.092 22.700 -56.352 1.00 39.88 221 GLU A O 1
ATOM 1764 N N . PRO A 1 222 ? 68.188 20.768 -56.646 1.00 45.25 222 PRO A N 1
ATOM 1765 C CA . PRO A 1 222 ? 67.007 19.945 -56.459 1.00 45.25 222 PRO A CA 1
ATOM 1766 C C . PRO A 1 222 ? 66.773 19.731 -54.961 1.00 45.25 222 PRO A C 1
ATOM 1768 O O . PRO A 1 222 ? 66.993 18.628 -54.484 1.00 45.25 222 PRO A O 1
ATOM 1771 N N . ASN A 1 223 ? 66.403 20.777 -54.206 1.00 47.31 223 ASN A N 1
ATOM 1772 C CA . ASN A 1 223 ? 65.834 20.664 -52.845 1.00 47.31 223 ASN A CA 1
ATOM 1773 C C . ASN A 1 223 ? 65.368 22.007 -52.236 1.00 47.31 223 ASN A C 1
ATOM 1775 O O . ASN A 1 223 ? 65.518 22.249 -51.038 1.00 47.31 223 ASN A O 1
ATOM 1779 N N . ALA A 1 224 ? 64.728 22.885 -53.014 1.00 41.59 224 ALA A N 1
ATOM 1780 C CA . ALA A 1 224 ? 63.973 23.990 -52.422 1.00 41.59 224 ALA A CA 1
ATOM 1781 C C . ALA A 1 224 ? 62.649 23.459 -51.841 1.00 41.59 224 ALA A C 1
ATOM 1783 O O . ALA A 1 224 ? 61.632 23.341 -52.525 1.00 41.59 224 ALA A O 1
ATOM 1784 N N . ARG A 1 225 ? 62.678 23.097 -50.556 1.00 37.47 225 ARG A N 1
ATOM 1785 C CA . ARG A 1 225 ? 61.493 22.821 -49.743 1.00 37.47 225 ARG A CA 1
ATOM 1786 C C . ARG A 1 225 ? 60.693 24.125 -49.644 1.00 37.47 225 ARG A C 1
ATOM 1788 O O . ARG A 1 225 ? 61.094 25.040 -48.933 1.00 37.47 225 ARG A O 1
ATOM 1795 N N . VAL A 1 226 ? 59.586 24.237 -50.375 1.00 37.31 226 VAL A N 1
ATOM 1796 C CA . VAL A 1 226 ? 58.626 25.327 -50.151 1.00 37.31 226 VAL A CA 1
ATOM 1797 C C . VAL A 1 226 ? 57.887 25.003 -48.855 1.00 37.31 226 VAL A C 1
ATOM 1799 O O . VAL A 1 226 ? 56.874 24.306 -48.854 1.00 37.31 226 VAL A O 1
ATOM 1802 N N . GLU A 1 227 ? 58.432 25.460 -47.731 1.00 39.72 227 GLU A N 1
ATOM 1803 C CA . GLU A 1 227 ? 57.664 25.592 -46.498 1.00 39.72 227 GLU A CA 1
ATOM 1804 C C . GLU A 1 227 ? 56.686 26.749 -46.686 1.00 39.72 227 GLU A C 1
ATOM 1806 O O . GLU A 1 227 ? 57.034 27.924 -46.581 1.00 39.72 227 GLU A O 1
ATOM 1811 N N . VAL A 1 228 ? 55.435 26.408 -46.995 1.00 40.75 228 VAL A N 1
ATOM 1812 C CA . VAL A 1 228 ? 54.323 27.336 -46.812 1.00 40.75 228 VAL A CA 1
ATOM 1813 C C . VAL A 1 228 ? 54.142 27.486 -45.305 1.00 40.75 228 VAL A C 1
ATOM 1815 O O . VAL A 1 228 ? 53.532 26.637 -44.656 1.00 40.75 228 VAL A O 1
ATOM 1818 N N . GLN A 1 229 ? 54.711 28.548 -44.738 1.00 37.84 229 GLN A N 1
ATOM 1819 C CA . GLN A 1 229 ? 54.350 29.000 -43.402 1.00 37.84 229 GLN A CA 1
ATOM 1820 C C . GLN A 1 229 ? 52.885 29.443 -43.446 1.00 37.84 229 GLN A C 1
ATOM 1822 O O . GLN A 1 229 ? 52.557 30.518 -43.942 1.00 37.84 229 GLN A O 1
ATOM 1827 N N . LEU A 1 230 ? 51.989 28.584 -42.960 1.00 43.53 230 LEU A N 1
ATOM 1828 C CA . LEU A 1 230 ? 50.661 29.012 -42.546 1.00 43.53 230 LEU A CA 1
ATOM 1829 C C . LEU A 1 230 ? 50.860 29.888 -41.308 1.00 43.53 230 LEU A C 1
ATOM 1831 O O . LEU A 1 230 ? 51.086 29.376 -40.214 1.00 43.53 230 LEU A O 1
ATOM 1835 N N . THR A 1 231 ? 50.828 31.206 -41.484 1.00 50.66 231 THR A N 1
ATOM 1836 C CA . THR A 1 231 ? 50.679 32.119 -40.353 1.00 50.66 231 THR A CA 1
ATOM 1837 C C . THR A 1 231 ? 49.298 31.894 -39.735 1.00 50.66 231 THR A C 1
ATOM 1839 O O . THR A 1 231 ? 48.296 31.716 -40.433 1.00 50.66 231 THR A O 1
ATOM 1842 N N . GLU A 1 232 ? 49.242 31.870 -38.405 1.00 53.88 232 GLU A N 1
ATOM 1843 C CA . GLU A 1 232 ? 48.062 31.506 -37.605 1.00 53.88 232 GLU A CA 1
ATOM 1844 C C . GLU A 1 232 ? 46.867 32.476 -37.745 1.00 53.88 232 GLU A C 1
ATOM 1846 O O . GLU A 1 232 ? 45.817 32.271 -37.142 1.00 53.88 232 GLU A O 1
ATOM 1851 N N . GLU A 1 233 ? 46.956 33.495 -38.599 1.00 54.22 233 GLU A N 1
ATOM 1852 C CA . GLU A 1 233 ? 45.890 34.480 -38.816 1.00 54.22 233 GLU A CA 1
ATOM 1853 C C . GLU A 1 233 ? 44.863 34.054 -39.886 1.00 54.22 233 GLU A C 1
ATOM 1855 O O . GLU A 1 233 ? 43.832 34.702 -40.061 1.00 54.22 233 GLU A O 1
ATOM 1860 N N . GLY A 1 234 ? 45.077 32.919 -40.563 1.00 48.44 234 GLY A N 1
ATOM 1861 C CA . GLY A 1 234 ? 44.140 32.361 -41.551 1.00 48.44 234 GLY A CA 1
ATOM 1862 C C . GLY A 1 234 ? 43.050 31.429 -40.996 1.00 48.44 234 GLY A C 1
ATOM 1863 O O . GLY A 1 234 ? 42.169 31.015 -41.748 1.00 48.44 234 GLY A O 1
ATOM 1864 N N . LEU A 1 235 ? 43.079 31.083 -39.702 1.00 46.97 235 LEU A N 1
ATOM 1865 C CA . LEU A 1 235 ? 42.132 30.140 -39.073 1.00 46.97 235 LEU A CA 1
ATOM 1866 C C . LEU A 1 235 ? 41.059 30.810 -38.194 1.00 46.97 235 LEU A C 1
ATOM 1868 O O . LEU A 1 235 ? 40.194 30.124 -37.653 1.00 46.97 235 LEU A O 1
ATOM 1872 N N . ALA A 1 236 ? 41.041 32.143 -38.110 1.00 48.03 236 ALA A N 1
ATOM 1873 C CA . ALA A 1 236 ? 40.032 32.898 -37.357 1.00 48.03 236 ALA A CA 1
ATOM 1874 C C . ALA A 1 236 ? 38.850 33.413 -38.212 1.00 48.03 236 ALA A C 1
ATOM 1876 O O . ALA A 1 236 ? 38.004 34.150 -37.714 1.00 48.03 236 ALA A O 1
ATOM 1877 N N . GLY A 1 237 ? 38.755 33.022 -39.491 1.00 46.03 237 GLY A N 1
ATOM 1878 C CA . GLY A 1 237 ? 37.692 33.463 -40.410 1.00 46.03 237 GLY A CA 1
ATOM 1879 C C . GLY A 1 237 ? 36.582 32.444 -40.702 1.00 46.03 237 GLY A C 1
ATOM 1880 O O . GLY A 1 237 ? 35.616 32.783 -41.378 1.00 46.03 237 GLY A O 1
ATOM 1881 N N . ALA A 1 238 ? 36.688 31.202 -40.216 1.00 45.16 238 ALA A N 1
ATOM 1882 C CA . ALA A 1 238 ? 35.762 30.118 -40.579 1.00 45.16 238 ALA A CA 1
ATOM 1883 C C . ALA A 1 238 ? 35.195 29.337 -39.376 1.00 45.16 238 ALA A C 1
ATOM 1885 O O . ALA A 1 238 ? 34.788 28.187 -39.519 1.00 45.16 238 ALA A O 1
ATOM 1886 N N . LEU A 1 239 ? 35.139 29.959 -38.191 1.00 43.69 239 LEU A N 1
ATOM 1887 C CA . LEU A 1 239 ? 34.494 29.398 -36.990 1.00 43.69 239 LEU A CA 1
ATOM 1888 C C . LEU A 1 239 ? 33.496 30.358 -36.311 1.00 43.69 239 LEU A C 1
ATOM 1890 O O . LEU A 1 239 ? 33.136 30.165 -35.155 1.00 43.69 239 LEU A O 1
ATOM 1894 N N . PHE A 1 240 ? 32.974 31.352 -37.039 1.00 40.19 240 PHE A N 1
ATOM 1895 C CA . PHE A 1 240 ? 31.874 32.217 -36.580 1.00 40.19 240 PHE A CA 1
ATOM 1896 C C . PHE A 1 240 ? 30.681 32.199 -37.550 1.00 40.19 240 PHE A C 1
ATOM 1898 O O . PHE A 1 240 ? 30.172 33.221 -37.991 1.00 40.19 240 PHE A O 1
ATOM 1905 N N . ALA A 1 241 ? 30.211 31.001 -37.891 1.00 44.16 241 ALA A N 1
ATOM 1906 C CA . ALA A 1 241 ? 28.891 30.799 -38.491 1.00 44.16 241 ALA A CA 1
ATOM 1907 C C . ALA A 1 241 ? 28.351 29.431 -38.059 1.00 44.16 241 ALA A C 1
ATOM 1909 O O . ALA A 1 241 ? 28.135 28.542 -38.877 1.00 44.16 241 ALA A O 1
ATOM 1910 N N . GLY A 1 242 ? 28.230 29.218 -36.746 1.00 43.72 242 GLY A N 1
ATOM 1911 C CA . GLY A 1 242 ? 27.937 27.878 -36.245 1.00 43.72 242 GLY A CA 1
ATOM 1912 C C . GLY A 1 242 ? 27.293 27.748 -34.876 1.00 43.72 242 GLY A C 1
ATOM 1913 O O . GLY A 1 242 ? 27.082 26.616 -34.480 1.00 43.72 242 GLY A O 1
ATOM 1914 N N . THR A 1 243 ? 26.943 28.813 -34.150 1.00 45.50 243 THR A N 1
ATOM 1915 C CA . THR A 1 243 ? 26.211 28.671 -32.875 1.00 45.50 243 THR A CA 1
ATOM 1916 C C . THR A 1 243 ? 25.476 29.960 -32.504 1.00 45.50 243 THR A C 1
ATOM 1918 O O . THR A 1 243 ? 26.090 30.852 -31.932 1.00 45.50 243 THR A O 1
ATOM 1921 N N . ALA A 1 244 ? 24.176 30.060 -32.807 1.00 36.81 244 ALA A N 1
ATOM 1922 C CA . ALA A 1 244 ? 23.168 30.706 -31.951 1.00 36.81 244 ALA A CA 1
ATOM 1923 C C . ALA A 1 244 ? 21.760 30.590 -32.575 1.00 36.81 244 ALA A C 1
ATOM 1925 O O . ALA A 1 244 ? 21.589 30.709 -33.783 1.00 36.81 244 ALA A O 1
ATOM 1926 N N . LEU A 1 245 ? 20.762 30.405 -31.705 1.00 41.28 245 LEU A N 1
ATOM 1927 C CA . LEU A 1 245 ? 19.311 30.346 -31.940 1.00 41.28 245 LEU A CA 1
ATOM 1928 C C . LEU A 1 245 ? 18.716 29.045 -32.515 1.00 41.28 245 LEU A C 1
ATOM 1930 O O . LEU A 1 245 ? 18.075 29.006 -33.563 1.00 41.28 245 LEU A O 1
ATOM 1934 N N . LYS A 1 246 ? 18.756 28.000 -31.683 1.00 40.72 246 LYS A N 1
ATOM 1935 C CA . LYS A 1 246 ? 17.544 27.227 -31.373 1.00 40.72 246 LYS A CA 1
ATOM 1936 C C . LYS A 1 246 ? 17.160 27.507 -29.920 1.00 40.72 246 LYS A C 1
ATOM 1938 O O . LYS A 1 246 ? 17.545 26.749 -29.046 1.00 40.72 246 LYS A O 1
ATOM 1943 N N . ASP A 1 247 ? 16.371 28.554 -29.702 1.00 38.53 247 ASP A N 1
ATOM 1944 C CA . ASP A 1 247 ? 15.465 28.622 -28.556 1.00 38.53 247 ASP A CA 1
ATOM 1945 C C . ASP A 1 247 ? 14.047 28.794 -29.092 1.00 38.53 247 ASP A C 1
ATOM 1947 O O . ASP A 1 247 ? 13.646 29.838 -29.607 1.00 38.53 247 ASP A O 1
ATOM 1951 N N . GLY A 1 248 ? 13.299 27.694 -29.035 1.00 36.28 248 GLY A N 1
ATOM 1952 C CA . GLY A 1 248 ? 11.883 27.659 -29.350 1.00 36.28 248 GLY A CA 1
ATOM 1953 C C . GLY A 1 248 ? 11.082 28.330 -28.242 1.00 36.28 248 GLY A C 1
ATOM 1954 O O . GLY A 1 248 ? 10.692 27.684 -27.273 1.00 36.28 248 GLY A O 1
ATOM 1955 N N . ALA A 1 249 ? 10.762 29.609 -28.420 1.00 37.44 249 ALA A N 1
ATOM 1956 C CA . ALA A 1 249 ? 9.674 30.251 -27.699 1.00 37.44 249 ALA A CA 1
ATOM 1957 C C . ALA A 1 249 ? 8.330 29.744 -28.255 1.00 37.44 249 ALA A C 1
ATOM 1959 O O . ALA A 1 249 ? 7.805 30.249 -29.247 1.00 37.44 249 ALA A O 1
ATOM 1960 N N . THR A 1 250 ? 7.743 28.734 -27.611 1.00 40.94 250 THR A N 1
ATOM 1961 C CA . THR A 1 250 ? 6.333 28.372 -27.816 1.00 40.94 250 THR A CA 1
ATOM 1962 C C . THR A 1 250 ? 5.444 29.337 -27.026 1.00 40.94 250 THR A C 1
ATOM 1964 O O . THR A 1 250 ? 5.037 29.078 -25.896 1.00 40.94 250 THR A O 1
ATOM 1967 N N . MET A 1 251 ? 5.124 30.488 -27.623 1.00 35.12 251 MET A N 1
ATOM 1968 C CA . MET A 1 251 ? 4.113 31.400 -27.081 1.00 35.12 251 MET A CA 1
ATOM 1969 C C . MET A 1 251 ? 2.704 30.845 -27.328 1.00 35.12 251 MET A C 1
ATOM 1971 O O . MET A 1 251 ? 2.181 30.797 -28.441 1.00 35.12 251 MET A O 1
ATOM 1975 N N . ARG A 1 252 ? 2.083 30.438 -26.223 1.00 39.50 252 ARG A N 1
ATOM 1976 C CA . ARG A 1 252 ? 0.672 30.089 -26.050 1.00 39.50 252 ARG A CA 1
ATOM 1977 C C . ARG A 1 252 ? -0.213 31.303 -26.384 1.00 39.50 252 ARG A C 1
ATOM 1979 O O . ARG A 1 252 ? -0.289 32.244 -25.600 1.00 39.50 252 ARG A O 1
ATOM 1986 N N . LYS A 1 253 ? -0.953 31.275 -27.497 1.00 36.84 253 LYS A N 1
ATOM 1987 C CA . LYS A 1 253 ? -2.005 32.270 -27.781 1.00 36.84 253 LYS A CA 1
ATOM 1988 C C . LYS A 1 253 ? -3.285 31.877 -27.029 1.00 36.84 253 LYS A C 1
ATOM 1990 O O . LYS A 1 253 ? -4.013 30.979 -27.445 1.00 36.84 253 LYS A O 1
ATOM 1995 N N . LYS A 1 254 ? -3.540 32.511 -25.878 1.00 36.06 254 LYS A N 1
ATOM 1996 C CA . LYS A 1 254 ? -4.810 32.428 -25.136 1.00 36.06 254 LYS A CA 1
ATOM 1997 C C . LYS A 1 254 ? -5.630 33.703 -25.388 1.00 36.06 254 LYS A C 1
ATOM 1999 O O . LYS A 1 254 ? -5.208 34.774 -24.987 1.00 36.06 254 LYS A O 1
ATOM 2004 N N . ARG A 1 255 ? -6.823 33.487 -25.959 1.00 38.78 255 ARG A N 1
ATOM 2005 C CA . ARG A 1 255 ? -8.090 34.247 -25.866 1.00 38.78 255 ARG A CA 1
ATOM 2006 C C . ARG A 1 255 ? -8.144 35.692 -26.390 1.00 38.78 255 ARG A C 1
ATOM 2008 O O . ARG A 1 255 ? -7.597 36.603 -25.792 1.00 38.78 255 ARG A O 1
ATOM 2015 N N . GLY A 1 256 ? -9.002 35.878 -27.392 1.00 32.41 256 GLY A N 1
ATOM 2016 C CA . GLY A 1 256 ? -9.769 37.100 -27.624 1.00 32.41 256 GLY A CA 1
ATOM 2017 C C . GLY A 1 256 ? -11.192 36.694 -28.006 1.00 32.41 256 GLY A C 1
ATOM 2018 O O . GLY A 1 256 ? -11.409 36.148 -29.081 1.00 32.41 256 GLY A O 1
ATOM 2019 N N . ARG A 1 257 ? -12.120 36.857 -27.063 1.00 41.88 257 ARG A N 1
ATOM 2020 C CA . ARG A 1 257 ? -13.569 36.817 -27.268 1.00 41.88 257 ARG A CA 1
ATOM 2021 C C . ARG A 1 257 ? -13.914 38.214 -27.789 1.00 41.88 257 ARG A C 1
ATOM 2023 O O . ARG A 1 257 ? -13.586 39.169 -27.094 1.00 41.88 257 ARG A O 1
ATOM 2030 N N . HIS A 1 258 ? -14.465 38.322 -28.990 1.00 42.53 258 HIS A N 1
ATOM 2031 C CA . HIS A 1 258 ? -15.123 39.545 -29.440 1.00 42.53 258 HIS A CA 1
ATOM 2032 C C . HIS A 1 258 ? -16.629 39.294 -29.430 1.00 42.53 258 HIS A C 1
ATOM 2034 O O . HIS A 1 258 ? -17.055 38.173 -29.721 1.00 42.53 258 HIS A O 1
ATOM 2040 N N . ASP A 1 259 ? -17.329 40.324 -28.965 1.00 43.84 259 ASP A N 1
ATOM 2041 C CA . ASP A 1 259 ? -18.762 40.436 -28.689 1.00 43.84 259 ASP A CA 1
ATOM 2042 C C . ASP A 1 259 ? -19.685 39.993 -29.830 1.00 43.84 259 ASP A C 1
ATOM 2044 O O . ASP A 1 259 ? -19.329 40.210 -31.013 1.00 43.84 259 ASP A O 1
#

InterPro domains:
  IPR002857 Zinc finger, CXXC-type [PF02008] (48-93)
  IPR002857 Zinc finger, CXXC-type [PS51058] (48-94)

Solvent-accessible surface area (backbone atoms only — not comparable to full-atom values): 16920 Å² total; per-residue (Å²): 142,85,83,86,84,78,90,79,85,82,77,78,78,79,78,80,80,81,80,78,84,76,81,84,76,82,84,81,93,79,78,97,70,87,76,88,70,87,67,79,80,88,78,72,89,63,85,81,77,69,77,82,75,73,83,68,74,50,70,30,52,68,48,76,79,78,64,74,47,76,43,28,38,27,32,59,93,62,77,20,86,49,80,78,82,53,66,31,77,78,37,53,45,63,70,58,51,50,52,51,50,53,50,50,51,50,54,49,52,53,49,50,54,53,50,50,55,53,51,54,53,53,50,54,51,50,52,52,55,48,53,51,52,49,51,56,49,51,50,55,48,52,53,52,50,51,55,51,48,53,55,46,53,54,49,51,52,55,47,50,54,52,51,51,52,52,49,52,54,49,48,58,52,50,53,57,48,50,55,50,50,52,52,50,52,49,53,51,48,54,52,49,51,51,52,47,52,51,51,47,48,53,50,58,66,62,67,74,80,86,76,91,82,80,80,76,90,74,88,72,74,97,74,80,77,81,77,78,78,78,63,82,79,75,70,78,79,82,78,85,84,83,86,88,85,90,73,87,81,83,80,80,88,78,86,83,88,79,133

Foldseek 3Di:
DDDDDDDDDDDPDDDDDDDPDDDDDDDDPDDDDDDPDPPPPPPDPDVPPDDDDAPCPDPLNPDDAPLPDPQNCQDVVSVHVCPVVDGHPSNDRPVVVVVVVVVVVVVVVVVVVVVVVVVVVVVVVVVVVVVVVVVVVVVVVVVVVVVVVVVVVVVVVVVVVVVVVVVVVVVVVVVVVVVVVVVVVVVVVVVVVVVVVVVVVVVVVVPPDPPPPDDDDDDDDPDPDPPPPPDPPVPPPPPPPDDDDPDDPPDDDDDDDDD

Sequence (259 aa):
GQEFPVLSERRRTRTPVRYEECEVDEPDLTFLKKPRQHCKKSAAATDNGRKRMRCGECASCNAANCGKCKFCKDMPRFGGTGTLRQPCEKRKCETLEEEKRKMAAEAAAVREVQQQVASEAREREREAREREREARAAERLAEREAKMADRMAGREARQAVREARMADQKARMADRLAEKEARHIRMLREAADSQYSSKKRVASVALDETLCDRWGELSLEPNARVEVQLTEEGLAGALFAGTALKDGATMRKKRGRHD

Organism: NCBI:txid221442